Protein AF-A0A0B2SBJ1-F1 (afdb_monomer_lite)

Secondary structure (DSSP, 8-state):
-HHHHHHTSS-SS--HHHHHHHHHHHTT-BGGG-SS--EEEEEETTTTEEEEEEGGGTTT-GGG--BHHHHHHHHT--TTTS--EEEEEEETTEEEEEEEE-GGGTS----------HHHHTT--HHHHH--TTS--HHHHHHHHHHHHHHHHHHHHHHHHTT-GGG----------GGGG-SS---HHHHHHHHHHHHHHHHSBPEEE-TTT--EEE-TT--BHHHHHHHHTTSTT----------

Radius of gyration: 19.74 Å; chains: 1; bounding box: 51×47×50 Å

Organism: Glycine soja (NCBI:txid3848)

pLDDT: mean 82.96, std 14.35, range [30.78, 98.31]

InterPro domains:
  IPR002641 Patatin-like phospholipase domain [PF01734] (9-110)
  IPR002641 Patatin-like phospholipase domain [PS51635] (1-115)
  IPR016035 Acyl transferase/acyl hydrolase/lysophospholipase [SSF52151] (7-227)

Structure (mmCIF, N/CA/C/O backbone):
data_AF-A0A0B2SBJ1-F1
#
_entry.id   AF-A0A0B2SBJ1-F1
#
loop_
_atom_site.group_PDB
_atom_site.id
_atom_site.type_symbol
_atom_site.label_atom_id
_atom_site.label_alt_id
_atom_site.label_comp_id
_atom_site.label_asym_id
_atom_site.label_entity_id
_atom_site.label_seq_id
_atom_site.pdbx_PDB_ins_code
_atom_site.Cartn_x
_atom_site.Cartn_y
_atom_site.Cartn_z
_atom_site.occupancy
_atom_site.B_iso_or_equiv
_atom_site.auth_seq_id
_atom_site.auth_comp_id
_atom_site.auth_asym_id
_atom_site.auth_atom_id
_atom_site.pdbx_PDB_model_num
ATOM 1 N N . MET A 1 1 ? 18.972 14.024 13.017 1.00 32.31 1 MET A N 1
ATOM 2 C CA . MET A 1 1 ? 20.122 14.422 12.169 1.00 32.31 1 MET A CA 1
ATOM 3 C C . MET A 1 1 ? 20.512 13.382 11.106 1.00 32.31 1 MET A C 1
ATOM 5 O O . MET A 1 1 ? 20.985 13.791 10.060 1.00 32.31 1 MET A O 1
ATOM 9 N N . VAL A 1 2 ? 20.290 12.071 11.314 1.00 37.47 2 VAL A N 1
ATOM 10 C CA . VAL A 1 2 ? 20.677 11.010 10.347 1.00 37.47 2 VAL A CA 1
ATOM 11 C C . VAL A 1 2 ? 19.689 10.827 9.174 1.00 37.47 2 VAL A C 1
ATOM 13 O O . VAL A 1 2 ? 20.113 10.458 8.085 1.00 37.47 2 VAL A O 1
ATOM 16 N N . LYS A 1 3 ? 18.386 11.108 9.355 1.00 45.22 3 LYS A N 1
ATOM 17 C CA . LYS A 1 3 ? 17.382 10.987 8.273 1.00 45.22 3 LYS A CA 1
ATOM 18 C C . LYS A 1 3 ? 17.573 12.040 7.165 1.00 45.22 3 LYS A C 1
ATOM 20 O O . LYS A 1 3 ? 17.572 11.689 5.993 1.00 45.22 3 LYS A O 1
ATOM 25 N N . PHE A 1 4 ? 17.846 13.296 7.534 1.00 40.16 4 PHE A N 1
ATOM 26 C CA . PHE A 1 4 ? 17.993 14.423 6.597 1.00 40.16 4 PHE A CA 1
ATOM 27 C C . PHE A 1 4 ? 19.142 14.257 5.584 1.00 40.16 4 PHE A C 1
ATOM 29 O O . PHE A 1 4 ? 18.991 14.592 4.413 1.00 40.16 4 PHE A O 1
ATOM 36 N N . THR A 1 5 ? 20.290 13.713 6.001 1.00 40.81 5 THR A N 1
ATOM 37 C CA . THR A 1 5 ? 21.457 13.580 5.114 1.00 40.81 5 THR A CA 1
ATOM 38 C C . THR A 1 5 ? 21.339 12.426 4.122 1.00 40.81 5 THR A C 1
ATOM 40 O O . THR A 1 5 ? 22.032 12.450 3.113 1.00 40.81 5 THR A O 1
ATOM 43 N N . ARG A 1 6 ? 20.472 11.429 4.356 1.00 49.47 6 ARG A N 1
ATOM 44 C CA . ARG A 1 6 ? 20.290 10.293 3.433 1.00 49.47 6 ARG A CA 1
ATOM 45 C C . ARG A 1 6 ? 19.384 10.624 2.250 1.00 49.47 6 ARG A C 1
ATOM 47 O O . ARG A 1 6 ? 19.732 10.257 1.133 1.00 49.47 6 ARG A O 1
ATOM 54 N N . THR A 1 7 ? 18.302 11.372 2.466 1.00 52.75 7 THR A N 1
ATOM 55 C CA . THR A 1 7 ? 17.305 11.680 1.424 1.00 52.75 7 THR A CA 1
ATOM 56 C C . THR A 1 7 ? 17.874 12.513 0.265 1.00 52.75 7 THR A C 1
ATOM 58 O O . THR A 1 7 ? 17.384 12.418 -0.855 1.00 52.75 7 THR A O 1
ATOM 61 N N . LEU A 1 8 ? 18.947 13.284 0.494 1.00 57.75 8 LEU A N 1
ATOM 62 C CA . LEU A 1 8 ? 19.633 14.063 -0.551 1.00 57.75 8 LEU A CA 1
ATOM 63 C C . LEU A 1 8 ? 20.479 13.207 -1.517 1.00 57.75 8 LEU A C 1
ATOM 65 O O . LEU A 1 8 ? 20.780 13.666 -2.615 1.00 57.75 8 LEU A O 1
ATOM 69 N N . PHE A 1 9 ? 20.854 11.979 -1.137 1.00 67.75 9 PHE A N 1
ATOM 70 C CA . PHE A 1 9 ? 21.706 11.089 -1.945 1.00 67.75 9 PHE A CA 1
ATOM 71 C C . PHE A 1 9 ? 20.975 9.848 -2.481 1.00 67.75 9 PHE A C 1
ATOM 73 O O . PHE A 1 9 ? 21.593 9.003 -3.130 1.00 67.75 9 PHE A O 1
ATOM 80 N N . GLY A 1 10 ? 19.670 9.728 -2.227 1.00 77.75 10 GLY A N 1
ATOM 81 C CA . GLY A 1 10 ? 18.847 8.612 -2.685 1.00 77.75 10 GLY A CA 1
ATOM 82 C C . GLY A 1 10 ? 17.835 8.143 -1.636 1.00 77.75 10 GLY A C 1
ATOM 83 O O . GLY A 1 10 ? 17.686 8.769 -0.586 1.00 77.75 10 GLY A O 1
ATOM 84 N N . PRO A 1 11 ? 17.116 7.043 -1.914 1.00 85.88 11 PRO A N 1
ATOM 85 C CA . PRO A 1 11 ? 16.157 6.476 -0.973 1.00 85.88 11 PRO A CA 1
ATOM 86 C C . PRO A 1 11 ? 16.848 5.925 0.284 1.00 85.88 11 PRO A C 1
ATOM 88 O O . PRO A 1 11 ? 18.000 5.486 0.245 1.00 85.88 11 PRO A O 1
ATOM 91 N N . GLN A 1 12 ? 16.119 5.896 1.402 1.00 86.00 12 GLN A N 1
ATOM 92 C CA . GLN A 1 12 ? 16.583 5.373 2.689 1.00 86.00 12 GLN A CA 1
ATOM 93 C C . GLN A 1 12 ? 17.029 3.904 2.598 1.00 86.00 12 GLN A C 1
ATOM 95 O O . GLN A 1 12 ? 17.978 3.504 3.281 1.00 86.00 12 GLN A O 1
ATOM 100 N N . TYR A 1 13 ? 16.382 3.118 1.732 1.00 89.81 13 TYR A N 1
ATOM 101 C CA . TYR A 1 13 ? 16.669 1.711 1.477 1.00 89.81 13 TYR A CA 1
ATOM 102 C C . TYR A 1 13 ? 16.958 1.462 -0.009 1.00 89.81 13 TYR A C 1
ATOM 104 O O . TYR A 1 13 ? 16.347 2.045 -0.897 1.00 89.81 13 TYR A O 1
ATOM 112 N N . ASN A 1 14 ? 17.866 0.526 -0.302 1.00 92.25 14 ASN A N 1
ATOM 113 C CA . ASN A 1 14 ? 18.249 0.195 -1.684 1.00 92.25 14 ASN A CA 1
ATOM 114 C C . ASN A 1 14 ? 17.287 -0.777 -2.402 1.00 92.25 14 ASN A C 1
ATOM 116 O O . ASN A 1 14 ? 17.525 -1.113 -3.560 1.00 92.25 14 ASN A O 1
ATOM 120 N N . GLY A 1 15 ? 16.274 -1.304 -1.706 1.00 93.44 15 GLY A N 1
ATOM 121 C CA . GLY A 1 15 ? 15.274 -2.239 -2.241 1.00 93.44 15 GLY A CA 1
ATOM 122 C C . GLY A 1 15 ? 15.764 -3.652 -2.596 1.00 93.44 15 GLY A C 1
ATOM 123 O O . GLY A 1 15 ? 14.943 -4.548 -2.768 1.00 93.44 15 GLY A O 1
ATOM 124 N N . LYS A 1 16 ? 17.076 -3.924 -2.648 1.00 95.88 16 LYS A N 1
ATOM 125 C CA . LYS A 1 16 ? 17.625 -5.191 -3.180 1.00 95.88 16 LYS A CA 1
ATOM 126 C C . LYS A 1 16 ? 17.090 -6.432 -2.464 1.00 95.88 16 LYS A C 1
ATOM 128 O O . LYS A 1 16 ? 16.737 -7.414 -3.114 1.00 95.88 16 LYS A O 1
ATOM 133 N N . TYR A 1 17 ? 17.035 -6.389 -1.133 1.00 95.94 17 TYR A N 1
ATOM 134 C CA . TYR A 1 17 ? 16.536 -7.508 -0.333 1.00 95.94 17 TYR A CA 1
ATOM 135 C C . TYR A 1 17 ? 15.042 -7.754 -0.574 1.00 95.94 17 TYR A C 1
ATOM 137 O O . TYR A 1 17 ? 14.652 -8.893 -0.827 1.00 95.94 17 TYR A O 1
ATOM 145 N N . LEU A 1 18 ? 14.236 -6.686 -0.566 1.00 94.62 18 LEU A N 1
ATOM 146 C CA . LEU A 1 18 ? 12.798 -6.747 -0.826 1.00 94.62 18 LEU A CA 1
ATOM 147 C C . LEU A 1 18 ? 12.513 -7.298 -2.230 1.00 94.62 18 LEU A C 1
ATOM 149 O O . LEU A 1 18 ? 11.732 -8.233 -2.371 1.00 94.62 18 LEU A O 1
ATOM 153 N N . HIS A 1 19 ? 13.207 -6.798 -3.257 1.00 96.44 19 HIS A N 1
ATOM 154 C CA . HIS A 1 19 ? 13.026 -7.256 -4.639 1.00 96.44 19 HIS A CA 1
ATOM 155 C C . HIS A 1 19 ? 13.363 -8.742 -4.788 1.00 96.44 19 HIS A C 1
ATOM 157 O O . HIS A 1 19 ? 12.659 -9.470 -5.483 1.00 96.44 19 HIS A O 1
ATOM 163 N N . ARG A 1 20 ? 14.437 -9.205 -4.131 1.00 97.88 20 ARG A N 1
ATOM 164 C CA . ARG A 1 20 ? 14.809 -10.624 -4.118 1.00 97.88 20 ARG A CA 1
ATOM 165 C C . ARG A 1 20 ? 13.717 -11.471 -3.470 1.00 97.88 20 ARG A C 1
ATOM 167 O O . ARG A 1 20 ? 13.315 -12.459 -4.067 1.00 97.88 20 ARG A O 1
ATOM 174 N N . LEU A 1 21 ? 13.224 -11.065 -2.299 1.00 97.69 21 LEU A N 1
ATOM 175 C CA . LEU A 1 21 ? 12.184 -11.799 -1.578 1.00 97.69 21 LEU A CA 1
ATOM 176 C C . LEU A 1 21 ? 10.878 -11.869 -2.383 1.00 97.69 21 LEU A C 1
ATOM 178 O O . LEU A 1 21 ? 10.296 -12.940 -2.507 1.00 97.69 21 LEU A O 1
ATOM 182 N N . ILE A 1 22 ? 10.445 -10.756 -2.981 1.00 97.00 22 ILE A N 1
ATOM 183 C CA . ILE A 1 22 ? 9.242 -10.715 -3.825 1.00 97.00 22 ILE A CA 1
ATOM 184 C C . ILE A 1 22 ? 9.389 -11.660 -5.024 1.00 97.00 22 ILE A C 1
ATOM 186 O O . ILE A 1 22 ? 8.486 -12.446 -5.302 1.00 97.00 22 ILE A O 1
ATOM 190 N N . ARG A 1 23 ? 10.533 -11.624 -5.718 1.00 97.75 23 ARG A N 1
ATOM 191 C CA . ARG A 1 23 ? 10.802 -12.515 -6.859 1.00 97.75 23 ARG A CA 1
ATOM 192 C C . ARG A 1 23 ? 10.865 -13.982 -6.449 1.00 97.75 23 ARG A C 1
ATOM 194 O O . ARG A 1 23 ? 10.316 -14.818 -7.151 1.00 97.75 23 ARG A O 1
ATOM 201 N N . GLU A 1 24 ? 11.470 -14.292 -5.306 1.00 97.69 24 GLU A N 1
ATOM 202 C CA . GLU A 1 24 ? 11.512 -15.653 -4.761 1.00 97.69 24 GLU A CA 1
ATOM 203 C C . GLU A 1 24 ? 10.105 -16.180 -4.437 1.00 97.69 24 GLU A C 1
ATOM 205 O O . GLU A 1 24 ? 9.802 -17.336 -4.718 1.00 97.69 24 GLU A O 1
ATOM 210 N N . LYS A 1 25 ? 9.229 -15.336 -3.875 1.00 97.31 25 LYS A N 1
ATOM 211 C CA . LYS A 1 25 ? 7.873 -15.738 -3.471 1.00 97.31 25 LYS A CA 1
ATOM 212 C C . LYS A 1 25 ? 6.877 -15.814 -4.624 1.00 97.31 25 LYS A C 1
ATOM 214 O O . LYS A 1 25 ? 6.004 -16.674 -4.592 1.00 97.31 25 LYS A O 1
ATOM 219 N N . LEU A 1 26 ? 6.973 -14.921 -5.609 1.00 96.06 26 LEU A N 1
ATOM 220 C CA . LEU A 1 26 ? 6.005 -14.836 -6.713 1.00 96.06 26 LEU A CA 1
ATOM 221 C C . LEU A 1 26 ? 6.478 -15.543 -7.989 1.00 96.06 26 LEU A C 1
ATOM 223 O O . LEU A 1 26 ? 5.653 -15.862 -8.850 1.00 96.06 26 LEU A O 1
ATOM 227 N N . GLY A 1 27 ? 7.782 -15.807 -8.110 1.00 95.44 27 GLY A N 1
ATOM 228 C CA . GLY A 1 27 ? 8.388 -16.412 -9.291 1.00 95.44 27 GLY A CA 1
ATOM 229 C C . GLY A 1 27 ? 8.037 -15.650 -10.570 1.00 95.44 27 GLY A C 1
ATOM 230 O O . GLY A 1 27 ? 8.040 -14.418 -10.604 1.00 95.44 27 GLY A O 1
ATOM 231 N N . GLU A 1 28 ? 7.675 -16.412 -11.602 1.00 96.25 28 GLU A N 1
ATOM 232 C CA . GLU A 1 28 ? 7.303 -15.914 -12.935 1.00 96.25 28 GLU A CA 1
ATOM 233 C C . GLU A 1 28 ? 5.794 -15.653 -13.090 1.00 96.25 28 GLU A C 1
ATOM 235 O O . GLU A 1 28 ? 5.298 -15.468 -14.204 1.00 96.25 28 GLU A O 1
ATOM 240 N N . THR A 1 29 ? 5.038 -15.675 -11.986 1.00 97.50 29 THR A N 1
ATOM 241 C CA . THR A 1 29 ? 3.581 -15.513 -12.020 1.00 97.50 29 THR A CA 1
ATOM 242 C C . THR A 1 29 ? 3.213 -14.130 -12.546 1.00 97.50 29 THR A C 1
ATOM 244 O O . THR A 1 29 ? 3.681 -13.113 -12.038 1.00 97.50 29 THR A O 1
ATOM 247 N N . LYS A 1 30 ? 2.327 -14.076 -13.538 1.00 97.94 30 LYS A N 1
ATOM 248 C CA . LYS A 1 30 ? 1.803 -12.845 -14.136 1.00 97.94 30 LYS A CA 1
ATOM 249 C C . LYS A 1 30 ? 0.400 -12.513 -13.651 1.00 97.94 30 LYS A C 1
ATOM 251 O O . LYS A 1 30 ? -0.325 -13.369 -13.151 1.00 97.94 30 LYS A O 1
ATOM 256 N N . LEU A 1 31 ? -0.011 -11.268 -13.882 1.00 96.62 31 LEU A N 1
ATOM 257 C CA . LEU A 1 31 ? -1.316 -10.750 -13.467 1.00 96.62 31 LEU A CA 1
ATOM 258 C C . LEU A 1 31 ? -2.504 -11.602 -13.946 1.00 96.62 31 LEU A C 1
ATOM 260 O O . LEU A 1 31 ? -3.458 -11.792 -13.203 1.00 96.62 31 LEU A O 1
ATOM 264 N N . HIS A 1 32 ? -2.462 -12.150 -15.163 1.00 96.25 32 HIS A N 1
ATOM 265 C CA . HIS A 1 32 ? -3.545 -13.004 -15.672 1.00 96.25 32 HIS A CA 1
ATOM 266 C C . HIS A 1 32 ? -3.674 -14.366 -14.969 1.00 96.25 32 HIS A C 1
ATOM 268 O O . HIS A 1 32 ? -4.662 -15.063 -15.184 1.00 96.25 32 HIS A O 1
ATOM 274 N N . GLN A 1 33 ? -2.666 -14.773 -14.194 1.00 96.50 33 GLN A N 1
ATOM 275 C CA . GLN A 1 33 ? -2.622 -16.062 -13.501 1.00 96.50 33 GLN A CA 1
ATOM 276 C C . GLN A 1 33 ? -3.162 -15.966 -12.066 1.00 96.50 33 GLN A C 1
ATOM 278 O O . GLN A 1 33 ? -3.111 -16.951 -11.332 1.00 96.50 33 GLN A O 1
ATOM 283 N N . THR A 1 34 ? -3.666 -14.802 -11.638 1.00 94.00 34 THR A N 1
ATOM 284 C CA . THR A 1 34 ? -4.245 -14.640 -10.301 1.00 94.00 34 THR A CA 1
ATOM 285 C C . THR A 1 34 ? -5.517 -15.472 -10.149 1.00 94.00 34 THR A C 1
ATOM 287 O O . THR A 1 34 ? -6.358 -15.519 -11.043 1.00 94.00 34 THR A O 1
ATOM 290 N N . LEU A 1 35 ? -5.681 -16.101 -8.983 1.00 92.44 35 LEU A N 1
ATOM 291 C CA . LEU A 1 35 ? -6.836 -16.959 -8.681 1.00 92.44 35 LEU A CA 1
ATOM 292 C C . LEU A 1 35 ? -8.159 -16.184 -8.611 1.00 92.44 35 LEU A C 1
ATOM 294 O O . LEU A 1 35 ? -9.231 -16.753 -8.800 1.00 92.44 35 LEU A O 1
ATOM 298 N N . THR A 1 36 ? -8.084 -14.887 -8.325 1.00 86.44 36 THR A N 1
ATOM 299 C CA . THR A 1 36 ? -9.226 -13.980 -8.229 1.00 86.44 36 THR A CA 1
ATOM 300 C C . THR A 1 36 ? -8.953 -12.695 -9.007 1.00 86.44 36 THR A C 1
ATOM 302 O O . THR A 1 36 ? -7.831 -12.436 -9.460 1.00 86.44 36 THR A O 1
ATOM 305 N N . ASN A 1 37 ? -9.992 -11.876 -9.177 1.00 84.69 37 ASN A N 1
ATOM 306 C CA . ASN A 1 37 ? -9.820 -10.529 -9.700 1.00 84.69 37 ASN A CA 1
ATOM 307 C C . ASN A 1 37 ? -9.045 -9.690 -8.682 1.00 84.69 37 ASN A C 1
ATOM 309 O O . ASN A 1 37 ? -9.481 -9.546 -7.542 1.00 84.69 37 ASN A O 1
ATOM 313 N N . VAL A 1 38 ? -7.922 -9.118 -9.108 1.00 86.56 38 VAL A N 1
ATOM 314 C CA . VAL A 1 38 ? -7.107 -8.222 -8.283 1.00 86.56 38 VAL A CA 1
ATOM 315 C C . VAL A 1 38 ? -7.122 -6.813 -8.865 1.00 86.56 38 VAL A C 1
ATOM 317 O O . VAL A 1 38 ? -7.377 -6.620 -10.059 1.00 86.56 38 VAL A O 1
ATOM 320 N N . VAL A 1 39 ? -6.858 -5.829 -8.009 1.00 87.38 39 VAL A N 1
ATOM 321 C CA . VAL A 1 39 ? -6.689 -4.417 -8.361 1.00 87.38 39 VAL A CA 1
ATOM 322 C C . VAL A 1 39 ? -5.521 -3.890 -7.534 1.00 87.38 39 VAL A C 1
ATOM 324 O O . VAL A 1 39 ? -5.640 -3.774 -6.318 1.00 87.38 39 VAL A O 1
ATOM 327 N N . ILE A 1 40 ? -4.390 -3.615 -8.182 1.00 89.12 40 ILE A N 1
ATOM 328 C CA . ILE A 1 40 ? -3.158 -3.172 -7.521 1.00 89.12 40 ILE A CA 1
ATOM 329 C C . ILE A 1 40 ? -2.754 -1.814 -8.115 1.00 89.12 40 ILE A C 1
ATOM 331 O O . ILE A 1 40 ? -2.382 -1.756 -9.292 1.00 89.12 40 ILE A O 1
ATOM 335 N N . PRO A 1 41 ? -2.883 -0.710 -7.361 1.00 90.88 41 PRO A N 1
ATOM 336 C CA . PRO A 1 41 ? -2.489 0.609 -7.834 1.00 90.88 41 PRO A CA 1
ATOM 337 C C . PRO A 1 41 ? -0.966 0.787 -7.801 1.00 90.88 41 PRO A C 1
ATOM 339 O O . PRO A 1 41 ? -0.280 0.276 -6.928 1.00 90.88 41 PRO A O 1
ATOM 342 N N . ALA A 1 42 ? -0.450 1.573 -8.732 1.00 91.44 42 ALA A N 1
ATOM 343 C CA . ALA A 1 42 ? 0.884 2.163 -8.715 1.00 91.44 42 ALA A CA 1
ATOM 344 C C . ALA A 1 42 ? 0.786 3.563 -9.341 1.00 91.44 42 ALA A C 1
ATOM 346 O O . ALA A 1 42 ? -0.213 3.880 -9.994 1.00 91.44 42 ALA A O 1
ATOM 347 N N . PHE A 1 43 ? 1.801 4.407 -9.187 1.00 90.25 43 PHE A N 1
ATOM 348 C CA . PHE A 1 43 ? 1.827 5.724 -9.831 1.00 90.25 43 PHE A CA 1
ATOM 349 C C . PHE A 1 43 ? 2.959 5.807 -10.856 1.00 90.25 43 PHE A C 1
ATOM 351 O O . PHE A 1 43 ? 4.109 5.532 -10.527 1.00 90.25 43 PHE A O 1
ATOM 358 N N . ASP A 1 44 ? 2.644 6.178 -12.100 1.00 93.62 44 ASP A N 1
ATOM 359 C CA . ASP A 1 44 ? 3.637 6.340 -13.166 1.00 93.62 44 ASP A CA 1
ATOM 360 C C . ASP A 1 44 ? 4.208 7.755 -13.149 1.00 93.62 44 ASP A C 1
ATOM 362 O O . ASP A 1 44 ? 3.509 8.730 -13.429 1.00 93.62 44 ASP A O 1
ATOM 366 N N . ILE A 1 45 ? 5.497 7.866 -12.831 1.00 92.62 45 ILE A N 1
ATOM 367 C CA . ILE A 1 45 ? 6.175 9.156 -12.661 1.00 92.62 45 ILE A CA 1
ATOM 368 C C . ILE A 1 45 ? 6.545 9.821 -13.986 1.00 92.62 45 ILE A C 1
ATOM 370 O O . ILE A 1 45 ? 6.836 11.014 -14.008 1.00 92.62 45 ILE A O 1
ATOM 374 N N . LYS A 1 46 ? 6.564 9.079 -15.099 1.00 92.81 46 LYS A N 1
ATOM 375 C CA . LYS A 1 46 ? 6.830 9.651 -16.427 1.00 92.81 46 LYS A CA 1
ATOM 376 C C . LYS A 1 46 ? 5.557 10.163 -17.072 1.00 92.81 46 LYS A C 1
ATOM 378 O O . LYS A 1 46 ? 5.589 11.186 -17.747 1.00 92.81 46 LYS A O 1
ATOM 383 N N . ARG A 1 47 ? 4.446 9.463 -16.854 1.00 90.38 47 ARG A N 1
ATOM 384 C CA . ARG A 1 47 ? 3.118 9.844 -17.347 1.00 90.38 47 ARG A CA 1
ATOM 385 C C . ARG A 1 47 ? 2.350 10.738 -16.375 1.00 90.38 47 ARG A C 1
ATOM 387 O O . ARG A 1 47 ? 1.337 11.296 -16.776 1.00 90.38 47 ARG A O 1
ATOM 394 N N . LEU A 1 48 ? 2.821 10.863 -15.132 1.00 88.00 48 LEU A N 1
ATOM 395 C CA . LEU A 1 48 ? 2.183 11.614 -14.046 1.00 88.00 48 LEU A CA 1
ATOM 396 C C . LEU A 1 48 ? 0.723 11.195 -13.816 1.00 88.00 48 LEU A C 1
ATOM 398 O O . LEU A 1 48 ? -0.155 12.034 -13.629 1.00 88.00 48 LEU A O 1
ATOM 402 N N . GLN A 1 49 ? 0.458 9.886 -13.845 1.00 85.94 49 GLN A N 1
ATOM 403 C CA . GLN A 1 49 ? -0.888 9.340 -13.660 1.00 85.94 49 GLN A CA 1
ATOM 404 C C . GLN A 1 49 ? -0.874 7.998 -12.909 1.00 85.94 49 GLN A C 1
ATOM 406 O O . GLN A 1 49 ? 0.101 7.244 -13.007 1.00 85.94 49 GLN A O 1
ATOM 411 N N . PRO A 1 50 ? -1.974 7.635 -12.225 1.00 87.50 50 PRO A N 1
ATOM 412 C CA . PRO A 1 50 ? -2.143 6.297 -11.672 1.00 87.50 50 PRO A CA 1
ATOM 413 C C . PRO A 1 50 ? -2.121 5.220 -12.763 1.00 87.50 50 PRO A C 1
ATOM 415 O O . PRO A 1 50 ? -2.731 5.364 -13.825 1.00 87.50 50 PRO A O 1
ATOM 418 N N . THR A 1 51 ? -1.470 4.100 -12.469 1.00 90.94 51 THR A N 1
ATOM 419 C CA . THR A 1 51 ? -1.560 2.854 -13.232 1.00 90.94 51 THR A CA 1
ATOM 420 C C . THR A 1 51 ? -2.223 1.805 -12.354 1.00 90.94 51 THR A C 1
ATOM 422 O O . THR A 1 51 ? -1.714 1.463 -11.291 1.00 90.94 51 THR A O 1
ATOM 425 N N . ILE A 1 52 ? -3.370 1.289 -12.791 1.00 91.31 52 ILE A N 1
ATOM 426 C CA . ILE A 1 52 ? -4.126 0.279 -12.049 1.00 91.31 52 ILE A CA 1
ATOM 427 C C . ILE A 1 52 ? -3.912 -1.085 -12.701 1.00 91.31 52 ILE A C 1
ATOM 429 O O . ILE A 1 52 ? -4.456 -1.363 -13.770 1.00 91.31 52 ILE A O 1
ATOM 433 N N . PHE A 1 53 ? -3.149 -1.957 -12.047 1.00 93.56 53 PHE A N 1
ATOM 434 C CA . PHE A 1 53 ? -2.987 -3.341 -12.476 1.00 93.56 53 PHE A CA 1
ATOM 435 C C . PHE A 1 53 ? -4.205 -4.147 -12.049 1.00 93.56 53 PHE A C 1
ATOM 437 O O . PHE A 1 53 ? -4.346 -4.523 -10.886 1.00 93.56 53 PHE A O 1
ATOM 444 N N . SER A 1 54 ? -5.104 -4.405 -12.998 1.00 91.19 54 SER A N 1
ATOM 445 C CA . SER A 1 54 ? -6.296 -5.210 -12.754 1.00 91.19 54 SER A CA 1
ATOM 446 C C . SER A 1 54 ? -6.406 -6.382 -13.715 1.00 91.19 54 SER A C 1
ATOM 448 O O . SER A 1 54 ? -6.445 -6.191 -14.933 1.00 91.19 54 SER A O 1
ATOM 450 N N . SER A 1 55 ? -6.536 -7.595 -13.169 1.00 89.56 55 SER A N 1
ATOM 451 C CA . SER A 1 55 ? -6.744 -8.803 -13.978 1.00 89.56 55 SER A CA 1
ATOM 452 C C . SER A 1 55 ? -8.065 -8.755 -14.759 1.00 89.56 55 SER A C 1
ATOM 454 O O . SER A 1 55 ? -8.142 -9.265 -15.877 1.00 89.56 55 SER A O 1
ATOM 456 N N . PHE A 1 56 ? -9.065 -8.019 -14.260 1.00 87.00 56 PHE A N 1
ATOM 457 C CA . PHE A 1 56 ? -10.329 -7.766 -14.959 1.00 87.00 56 PHE A CA 1
ATOM 458 C C . PHE A 1 56 ? -10.159 -6.938 -16.245 1.00 87.00 56 PHE A C 1
ATOM 460 O O . PHE A 1 56 ? -10.892 -7.125 -17.219 1.00 87.00 56 PHE A O 1
ATOM 467 N N . GLN A 1 57 ? -9.186 -6.022 -16.281 1.00 88.50 57 GLN A N 1
ATOM 468 C CA . GLN A 1 57 ? -8.997 -5.098 -17.404 1.00 88.50 57 GLN A CA 1
ATOM 469 C C . GLN A 1 57 ? -8.100 -5.662 -18.515 1.00 88.50 57 GLN A C 1
ATOM 471 O O . GLN A 1 57 ? -8.033 -5.070 -19.594 1.00 88.50 57 GLN A O 1
ATOM 476 N N . LEU A 1 58 ? -7.483 -6.832 -18.313 1.00 92.06 58 LEU A N 1
ATOM 477 C CA . LEU A 1 58 ? -6.531 -7.426 -19.260 1.00 92.06 58 LEU A CA 1
ATOM 478 C C . LEU A 1 58 ? -7.116 -7.705 -20.647 1.00 92.06 58 LEU A C 1
ATOM 480 O O . LEU A 1 58 ? -6.391 -7.636 -21.635 1.00 92.06 58 LEU A O 1
ATOM 484 N N . LYS A 1 59 ? -8.431 -7.944 -20.747 1.00 89.81 59 LYS A N 1
ATOM 485 C CA . LYS A 1 59 ? -9.115 -8.089 -22.045 1.00 89.81 59 LYS A CA 1
ATOM 486 C C . LYS A 1 59 ? -9.032 -6.821 -22.901 1.00 89.81 59 LYS A C 1
ATOM 488 O O . LYS A 1 59 ? -9.009 -6.914 -24.120 1.00 89.81 59 LYS A O 1
ATOM 493 N N . LYS A 1 60 ? -9.027 -5.645 -22.267 1.00 91.81 60 LYS A N 1
ATOM 494 C CA . LYS A 1 60 ? -8.968 -4.333 -22.934 1.00 91.81 60 LYS A CA 1
ATOM 495 C C . LYS A 1 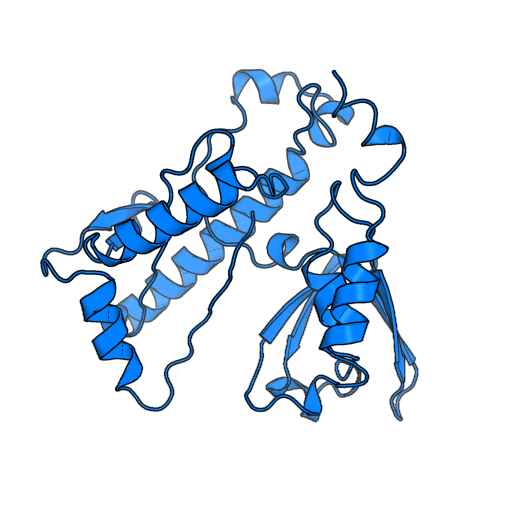60 ? -7.549 -3.764 -22.972 1.00 91.81 60 LYS A C 1
ATOM 497 O O . LYS A 1 60 ? -7.222 -3.003 -23.874 1.00 91.81 60 LYS A O 1
ATOM 502 N N . ARG A 1 61 ? -6.734 -4.103 -21.973 1.00 92.81 61 ARG A N 1
ATOM 503 C CA . ARG A 1 61 ? -5.380 -3.588 -21.750 1.00 92.81 61 ARG A CA 1
ATOM 504 C C . ARG A 1 61 ? -4.407 -4.750 -21.516 1.00 92.81 61 ARG A C 1
ATOM 506 O O . ARG A 1 61 ? -3.995 -4.986 -20.379 1.00 92.81 61 ARG A O 1
ATOM 513 N N . PRO A 1 62 ? -4.060 -5.516 -22.568 1.00 95.25 62 PRO A N 1
ATOM 514 C CA . PRO A 1 62 ? -3.138 -6.647 -22.447 1.00 95.25 62 PRO A CA 1
ATOM 515 C C . PRO A 1 62 ? -1.721 -6.215 -22.042 1.00 95.25 62 PRO A C 1
ATOM 517 O O . PRO A 1 62 ? -0.961 -7.018 -21.506 1.00 95.25 62 PRO A O 1
ATOM 520 N N . ASP A 1 63 ? -1.375 -4.943 -22.251 1.00 95.25 63 ASP A N 1
ATOM 521 C CA . ASP A 1 63 ? -0.124 -4.320 -21.818 1.00 95.25 63 ASP A CA 1
ATOM 522 C C . ASP A 1 63 ? 0.052 -4.304 -20.294 1.00 95.25 63 ASP A C 1
ATOM 524 O O . ASP A 1 63 ? 1.182 -4.287 -19.813 1.00 95.25 63 ASP A O 1
ATOM 528 N N . LEU A 1 64 ? -1.036 -4.389 -19.524 1.00 95.81 64 LEU A N 1
ATOM 529 C CA . LEU A 1 64 ? -0.982 -4.464 -18.061 1.00 95.81 64 LEU A CA 1
ATOM 530 C C . LEU A 1 64 ? -0.643 -5.868 -17.539 1.00 95.81 64 LEU A C 1
ATOM 532 O O . LEU A 1 64 ? -0.523 -6.053 -16.330 1.00 95.81 64 LEU A O 1
ATOM 536 N N . ASN A 1 65 ? -0.485 -6.872 -18.410 1.00 97.00 65 ASN A N 1
ATOM 537 C CA . ASN A 1 65 ? -0.188 -8.250 -18.012 1.00 97.00 65 ASN A CA 1
ATOM 538 C C . ASN A 1 65 ? 1.291 -8.459 -17.627 1.00 97.00 65 ASN A C 1
ATOM 540 O O . ASN A 1 65 ? 2.009 -9.267 -18.226 1.00 97.00 65 ASN A O 1
ATOM 544 N N . ALA A 1 66 ? 1.752 -7.688 -16.647 1.00 97.56 66 ALA A N 1
ATOM 545 C CA . ALA A 1 66 ? 3.100 -7.735 -16.104 1.00 97.56 66 ALA A CA 1
ATOM 546 C C . ALA A 1 66 ? 3.295 -8.907 -15.127 1.00 97.56 66 ALA A C 1
ATOM 548 O O . ALA A 1 66 ? 2.335 -9.560 -14.702 1.00 97.56 66 ALA A O 1
ATOM 549 N N . SER A 1 67 ? 4.556 -9.165 -14.770 1.00 98.12 67 SER A N 1
ATOM 550 C CA . SER A 1 67 ? 4.893 -10.061 -13.664 1.00 98.12 67 SER A CA 1
ATOM 551 C C . SER A 1 67 ? 4.336 -9.504 -12.354 1.00 98.12 67 SER A C 1
ATOM 553 O O . SER A 1 67 ? 4.459 -8.307 -12.086 1.00 98.12 67 SER A O 1
ATOM 555 N N . LEU A 1 68 ? 3.762 -10.363 -11.510 1.00 97.81 68 LEU A N 1
ATOM 556 C CA . LEU A 1 68 ? 3.323 -9.966 -10.173 1.00 97.81 68 LEU A CA 1
ATOM 557 C C . LEU A 1 68 ? 4.495 -9.452 -9.337 1.00 97.81 68 LEU A C 1
ATOM 559 O O . LEU A 1 68 ? 4.296 -8.556 -8.527 1.00 97.81 68 LEU A O 1
ATOM 563 N N . SER A 1 69 ? 5.717 -9.953 -9.554 1.00 97.94 69 SER A N 1
ATOM 564 C CA . SER A 1 69 ? 6.888 -9.433 -8.845 1.00 97.94 69 SER A CA 1
ATOM 565 C C . SER A 1 69 ? 7.206 -7.987 -9.214 1.00 97.94 69 SER A C 1
ATOM 567 O O . SER A 1 69 ? 7.487 -7.198 -8.316 1.00 97.94 69 SER A O 1
ATOM 569 N N . ASP A 1 70 ? 7.078 -7.605 -10.484 1.00 98.31 70 ASP A N 1
ATOM 570 C CA . ASP A 1 70 ? 7.243 -6.211 -10.904 1.00 98.31 70 ASP A CA 1
ATOM 571 C C . ASP A 1 70 ? 6.132 -5.318 -10.344 1.00 98.31 70 ASP A C 1
ATOM 573 O O . ASP A 1 70 ? 6.418 -4.258 -9.792 1.00 98.31 70 ASP A O 1
ATOM 577 N N . ILE A 1 71 ? 4.877 -5.777 -10.401 1.00 97.31 71 ILE A N 1
ATOM 578 C CA . ILE A 1 71 ? 3.726 -5.046 -9.852 1.00 97.31 71 ILE A CA 1
ATOM 579 C C . ILE A 1 71 ? 3.886 -4.830 -8.338 1.00 97.31 71 ILE A C 1
ATOM 581 O O . ILE A 1 71 ? 3.701 -3.712 -7.858 1.00 97.31 71 ILE A O 1
ATOM 585 N N . CYS A 1 72 ? 4.263 -5.871 -7.588 1.00 96.12 72 CYS A N 1
ATOM 586 C CA . CYS A 1 72 ? 4.477 -5.803 -6.142 1.00 96.12 72 CYS A CA 1
ATOM 587 C C . CYS A 1 72 ? 5.655 -4.897 -5.766 1.00 96.12 72 CYS A C 1
ATOM 589 O O . CYS A 1 72 ? 5.554 -4.136 -4.811 1.00 96.12 72 CYS A O 1
ATOM 591 N N . ILE A 1 73 ? 6.761 -4.942 -6.515 1.00 96.69 73 ILE A N 1
ATOM 592 C CA . ILE A 1 73 ? 7.883 -4.023 -6.288 1.00 96.69 73 ILE A CA 1
ATOM 593 C C . ILE A 1 73 ? 7.432 -2.575 -6.526 1.00 96.69 73 ILE A C 1
ATOM 595 O O . ILE A 1 73 ? 7.706 -1.711 -5.697 1.00 96.69 73 ILE A O 1
ATOM 599 N N . SER A 1 74 ? 6.714 -2.311 -7.622 1.00 96.00 74 SER A N 1
ATOM 600 C CA . SER A 1 74 ? 6.219 -0.973 -7.956 1.00 96.00 74 SER A CA 1
ATOM 601 C C . SER A 1 74 ? 5.254 -0.419 -6.912 1.00 96.00 74 SER A C 1
ATOM 603 O O . SER A 1 74 ? 5.457 0.693 -6.439 1.00 96.00 74 SER A O 1
ATOM 605 N N . THR A 1 75 ? 4.229 -1.182 -6.515 1.00 93.44 75 THR A N 1
ATOM 606 C CA . THR A 1 75 ? 3.226 -0.700 -5.549 1.00 93.44 75 THR A CA 1
ATOM 607 C C . THR A 1 75 ? 3.793 -0.467 -4.152 1.00 93.44 75 THR A C 1
ATOM 609 O O . THR A 1 75 ? 3.140 0.231 -3.393 1.00 93.44 75 THR A O 1
ATOM 612 N N . SER A 1 76 ? 4.951 -1.039 -3.808 1.00 92.12 76 SER A N 1
ATOM 613 C CA . SER A 1 76 ? 5.622 -0.835 -2.516 1.00 92.12 76 SER A CA 1
ATOM 614 C C . SER A 1 76 ? 6.752 0.198 -2.572 1.00 92.12 76 SER A C 1
ATOM 616 O O . SER A 1 76 ? 7.428 0.414 -1.568 1.00 92.12 76 SER A O 1
ATOM 618 N N . ALA A 1 77 ? 7.033 0.796 -3.734 1.00 92.81 77 ALA A N 1
ATOM 619 C CA . ALA A 1 77 ? 8.154 1.714 -3.924 1.00 92.81 77 ALA A CA 1
ATOM 620 C C . ALA A 1 77 ? 7.843 3.126 -3.390 1.00 92.81 77 ALA A C 1
ATOM 622 O O . ALA A 1 77 ? 7.744 4.088 -4.160 1.00 92.81 77 ALA A O 1
ATOM 623 N N . ALA A 1 78 ? 7.658 3.240 -2.069 1.00 89.06 78 ALA A N 1
ATOM 624 C CA . ALA A 1 78 ? 7.352 4.489 -1.374 1.00 89.06 78 ALA A CA 1
ATOM 625 C C . ALA A 1 78 ? 8.446 5.544 -1.618 1.00 89.06 78 ALA A C 1
ATOM 627 O O . ALA A 1 78 ? 9.628 5.274 -1.351 1.00 89.06 78 ALA A O 1
ATOM 628 N N . PRO A 1 79 ? 8.090 6.754 -2.102 1.00 86.44 79 PRO A N 1
ATOM 629 C CA . PRO A 1 79 ? 9.038 7.847 -2.270 1.00 86.44 79 PRO A CA 1
ATOM 630 C C . PRO A 1 79 ? 9.858 8.096 -1.007 1.00 86.44 79 PRO A C 1
ATOM 632 O O . PRO A 1 79 ? 9.348 8.001 0.104 1.00 86.44 79 PRO A O 1
ATOM 635 N N . THR A 1 80 ? 11.141 8.414 -1.186 1.00 83.31 80 THR A N 1
ATOM 636 C CA . THR A 1 80 ? 12.166 8.570 -0.129 1.00 83.31 80 THR A CA 1
ATOM 637 C C . THR A 1 80 ? 12.552 7.301 0.635 1.00 83.31 80 THR A C 1
ATOM 639 O O . THR A 1 80 ? 13.665 7.243 1.155 1.00 83.31 80 THR A O 1
ATOM 642 N N . TYR A 1 81 ? 11.730 6.250 0.622 1.00 86.38 81 TYR A N 1
ATOM 643 C CA . TYR A 1 81 ? 12.031 4.970 1.263 1.00 86.38 81 TYR A CA 1
ATOM 644 C C . TYR A 1 81 ? 12.696 3.978 0.319 1.00 86.38 81 TYR A C 1
ATOM 646 O O . TYR A 1 81 ? 13.729 3.402 0.662 1.00 86.38 81 TYR A O 1
ATOM 654 N N . LEU A 1 82 ? 12.122 3.783 -0.865 1.00 92.31 82 LEU A N 1
ATOM 655 C CA . LEU A 1 82 ? 12.532 2.768 -1.829 1.00 92.31 82 LEU A CA 1
ATOM 656 C C . LEU A 1 82 ? 12.738 3.387 -3.219 1.00 92.31 82 LEU A C 1
ATOM 658 O O . LEU A 1 82 ? 12.135 4.411 -3.544 1.00 92.31 82 LEU A O 1
ATOM 662 N N . PRO A 1 83 ? 13.626 2.810 -4.047 1.00 93.81 83 PRO A N 1
ATOM 663 C CA . PRO A 1 83 ? 13.820 3.281 -5.411 1.00 93.81 83 PRO A CA 1
ATOM 664 C C . PRO A 1 83 ? 12.579 2.999 -6.265 1.00 93.81 83 PRO A C 1
ATOM 666 O O . PRO A 1 83 ? 11.958 1.946 -6.128 1.00 93.81 83 PRO A O 1
ATOM 669 N N . ALA A 1 84 ? 12.273 3.909 -7.193 1.00 95.00 84 ALA A N 1
ATOM 670 C CA . ALA A 1 84 ? 11.284 3.663 -8.240 1.00 95.00 84 ALA A CA 1
ATOM 671 C C . ALA A 1 84 ? 11.646 2.408 -9.053 1.00 95.00 84 ALA A C 1
ATOM 673 O O . ALA A 1 84 ? 12.826 2.076 -9.216 1.00 95.00 84 ALA A O 1
ATOM 674 N N . HIS A 1 85 ? 10.631 1.730 -9.587 1.00 97.56 85 HIS A N 1
ATOM 675 C CA . HIS A 1 85 ? 10.799 0.487 -10.333 1.00 97.56 85 HIS A CA 1
ATOM 676 C C . HIS A 1 85 ? 10.369 0.648 -11.783 1.00 97.56 85 HIS A C 1
ATOM 678 O O . HIS A 1 85 ? 9.255 1.092 -12.064 1.00 97.56 85 HIS A O 1
ATOM 684 N N . SER A 1 86 ? 11.254 0.252 -12.695 1.00 98.19 86 SER A N 1
ATOM 685 C CA . SER A 1 86 ? 11.027 0.349 -14.133 1.00 98.19 86 SER A CA 1
ATOM 686 C C . SER A 1 86 ? 11.062 -1.025 -14.779 1.00 98.19 86 SER A C 1
ATOM 688 O O . SER A 1 86 ? 11.991 -1.804 -14.554 1.00 98.19 86 SER A O 1
ATOM 690 N N . PHE A 1 87 ? 10.079 -1.305 -15.626 1.00 97.94 87 PHE A N 1
ATOM 691 C CA . PHE A 1 87 ? 10.012 -2.538 -16.403 1.00 97.94 87 PHE A CA 1
ATOM 692 C C . PHE A 1 87 ? 9.215 -2.332 -17.693 1.00 97.94 87 PHE A C 1
ATOM 694 O O . PHE A 1 87 ? 8.624 -1.277 -17.935 1.00 97.94 87 PHE A O 1
ATOM 701 N N . GLU A 1 88 ? 9.207 -3.357 -18.537 1.00 97.62 88 GLU A N 1
ATOM 702 C CA . GLU A 1 88 ? 8.508 -3.344 -19.815 1.00 97.62 88 GLU A CA 1
ATOM 703 C C . GLU A 1 88 ? 7.635 -4.585 -19.967 1.00 97.62 88 GLU A C 1
ATOM 705 O O . GLU A 1 88 ? 8.014 -5.692 -19.585 1.00 97.62 88 GLU A O 1
ATOM 710 N N . THR A 1 89 ? 6.478 -4.411 -20.595 1.00 96.62 89 THR A N 1
ATOM 711 C CA . THR A 1 89 ? 5.650 -5.514 -21.080 1.00 96.62 89 THR A CA 1
ATOM 712 C C . THR A 1 89 ? 5.629 -5.510 -22.600 1.00 96.62 89 THR A C 1
ATOM 714 O O . THR A 1 89 ? 5.773 -4.473 -23.252 1.00 96.62 89 THR A O 1
ATOM 717 N N . LYS A 1 90 ? 5.466 -6.695 -23.190 1.00 94.50 90 LYS A N 1
ATOM 718 C CA . LYS A 1 90 ? 5.395 -6.872 -24.642 1.00 94.50 90 LYS A CA 1
ATOM 719 C C . LYS A 1 90 ? 4.045 -7.457 -25.015 1.00 94.50 90 LYS A C 1
ATOM 721 O O . LYS A 1 90 ? 3.611 -8.448 -24.432 1.00 94.50 90 LYS A O 1
ATOM 726 N N . THR A 1 91 ? 3.411 -6.853 -26.008 1.00 91.94 91 THR A N 1
ATOM 727 C CA . THR A 1 91 ? 2.147 -7.302 -26.596 1.00 91.94 91 THR A CA 1
ATOM 728 C C . THR A 1 91 ? 2.276 -7.360 -28.116 1.00 91.94 91 THR A C 1
ATOM 730 O O . THR A 1 91 ? 3.266 -6.887 -28.677 1.00 91.94 91 THR A O 1
ATOM 733 N N . HIS A 1 92 ? 1.253 -7.870 -28.806 1.00 89.06 92 HIS A N 1
ATOM 734 C CA . HIS A 1 92 ? 1.180 -7.795 -30.271 1.00 89.06 92 HIS A CA 1
ATOM 735 C C . HIS A 1 92 ? 1.173 -6.351 -30.806 1.00 89.06 92 HIS A C 1
ATOM 737 O O . HIS A 1 92 ? 1.533 -6.128 -31.956 1.00 89.06 92 HIS A O 1
ATOM 743 N N . HIS A 1 93 ? 0.799 -5.372 -29.976 1.00 86.06 93 HIS A N 1
ATOM 744 C CA . HIS A 1 93 ? 0.747 -3.952 -30.333 1.00 86.06 93 HIS A CA 1
ATOM 745 C C . HIS A 1 93 ? 2.046 -3.196 -30.017 1.00 86.06 93 HIS A C 1
ATOM 747 O O . HIS A 1 93 ? 2.127 -1.997 -30.269 1.00 86.06 93 HIS A O 1
ATOM 753 N N . GLY A 1 94 ? 3.057 -3.880 -29.472 1.00 93.00 94 GLY A N 1
ATOM 754 C CA . GLY A 1 94 ? 4.359 -3.303 -29.152 1.00 93.00 94 GLY A CA 1
ATOM 755 C C . GLY A 1 94 ? 4.733 -3.407 -27.676 1.00 93.00 94 GLY A C 1
ATOM 756 O O . GLY A 1 94 ? 4.160 -4.188 -26.907 1.00 93.00 94 GLY A O 1
ATOM 757 N N . VAL A 1 95 ? 5.746 -2.623 -27.306 1.00 95.81 95 VAL A N 1
ATOM 758 C CA . VAL A 1 95 ? 6.327 -2.575 -25.961 1.00 95.81 95 VAL A CA 1
ATOM 759 C C . VAL A 1 95 ? 5.692 -1.438 -25.166 1.00 95.81 95 VAL A C 1
ATOM 761 O O . VAL A 1 95 ? 5.630 -0.307 -25.643 1.00 95.81 95 VAL A O 1
ATOM 764 N N . SER A 1 96 ? 5.239 -1.732 -23.950 1.00 95.69 96 SER A N 1
ATOM 765 C CA . SER A 1 96 ? 4.788 -0.727 -22.987 1.00 95.69 96 SER A CA 1
ATOM 766 C C . SER A 1 96 ? 5.792 -0.637 -21.851 1.00 95.69 96 SER A C 1
ATOM 768 O O . SER A 1 96 ? 6.075 -1.637 -21.196 1.00 95.69 96 SER A O 1
ATOM 770 N N . LYS A 1 97 ? 6.336 0.560 -21.634 1.00 97.19 97 LYS A N 1
ATOM 771 C CA . LYS A 1 97 ? 7.249 0.850 -20.531 1.00 97.19 97 LYS A CA 1
ATOM 772 C C . LYS A 1 97 ? 6.492 1.449 -19.352 1.00 97.19 97 LYS A C 1
ATOM 774 O O . LYS A 1 97 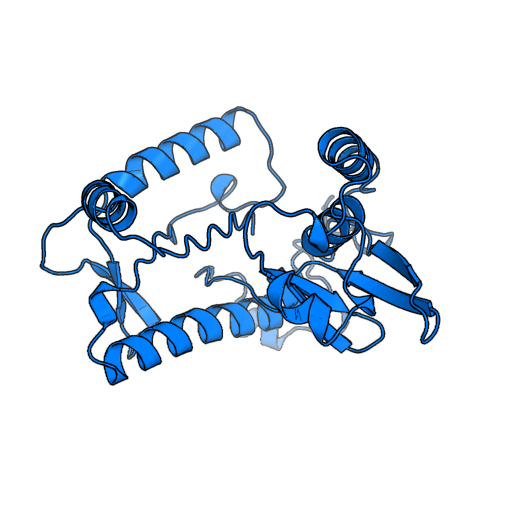? 5.615 2.291 -19.552 1.00 97.19 97 LYS A O 1
ATOM 779 N N . PHE A 1 98 ? 6.882 1.021 -18.159 1.00 97.81 98 PHE A N 1
ATOM 780 C CA . PHE A 1 98 ? 6.355 1.461 -16.878 1.00 97.81 98 PHE A CA 1
ATOM 781 C C . PHE A 1 98 ? 7.510 1.984 -16.029 1.00 97.81 98 PHE A C 1
ATOM 783 O O . PHE A 1 98 ? 8.527 1.306 -15.894 1.00 97.81 98 PHE A O 1
ATOM 790 N N . ASP A 1 99 ? 7.351 3.181 -15.473 1.00 97.69 99 ASP A N 1
ATOM 791 C CA . ASP A 1 99 ? 8.289 3.808 -14.542 1.00 97.69 99 ASP A CA 1
ATOM 792 C C . ASP A 1 99 ? 7.485 4.196 -13.296 1.00 97.69 99 ASP A C 1
ATOM 794 O O . ASP A 1 99 ? 6.829 5.238 -13.265 1.00 97.69 99 ASP A O 1
ATOM 798 N N . LEU A 1 100 ? 7.448 3.303 -12.308 1.00 96.50 100 LEU A N 1
ATOM 799 C CA . LEU A 1 100 ? 6.417 3.298 -11.272 1.00 96.50 100 LEU A CA 1
ATOM 800 C C . LEU A 1 100 ? 6.972 3.505 -9.862 1.00 96.50 100 LEU A C 1
ATOM 802 O O . LEU A 1 100 ? 8.066 3.047 -9.524 1.00 96.50 100 LEU A O 1
ATOM 806 N N . ILE A 1 101 ? 6.150 4.138 -9.032 1.00 93.56 101 ILE A N 1
ATOM 807 C CA . ILE A 1 101 ? 6.298 4.252 -7.578 1.00 93.56 101 ILE A CA 1
ATOM 808 C C . ILE A 1 101 ? 5.026 3.754 -6.875 1.00 93.56 101 ILE A C 1
ATOM 810 O O . ILE A 1 101 ? 4.055 3.355 -7.530 1.00 93.56 101 ILE A O 1
ATOM 814 N N . ASP A 1 102 ? 5.048 3.817 -5.545 1.00 90.62 102 ASP A N 1
ATOM 815 C CA . ASP A 1 102 ? 3.998 3.344 -4.643 1.00 90.62 102 ASP A CA 1
ATOM 816 C C . ASP A 1 102 ? 2.573 3.742 -5.048 1.00 90.62 102 ASP A C 1
ATOM 818 O O . ASP A 1 102 ? 2.289 4.882 -5.433 1.00 90.62 102 ASP A O 1
ATOM 822 N N . GLY A 1 103 ? 1.654 2.786 -4.912 1.00 83.75 103 GLY A N 1
ATOM 823 C CA . GLY A 1 103 ? 0.230 2.986 -5.154 1.00 83.75 103 GLY A CA 1
ATOM 824 C C . GLY A 1 103 ? -0.432 3.922 -4.147 1.00 83.75 103 GLY A C 1
ATOM 825 O O . GLY A 1 103 ? -1.392 4.593 -4.508 1.00 83.75 103 GLY A O 1
ATOM 826 N N . GLY A 1 104 ? 0.103 4.035 -2.931 1.00 77.88 104 GLY A N 1
ATOM 827 C CA . GLY A 1 104 ? -0.305 4.968 -1.884 1.00 77.88 104 GLY A CA 1
ATOM 828 C C . GLY A 1 104 ? -0.102 6.436 -2.252 1.00 77.88 104 GLY A C 1
ATOM 829 O O . GLY A 1 104 ? -0.733 7.296 -1.658 1.00 77.88 104 GLY A O 1
ATOM 830 N N . VAL A 1 105 ? 0.679 6.752 -3.287 1.00 78.06 105 VAL A N 1
ATOM 831 C CA . VAL A 1 105 ? 0.674 8.107 -3.865 1.00 78.06 105 VAL A CA 1
ATOM 832 C C . VAL A 1 105 ? -0.659 8.379 -4.573 1.00 78.06 105 VAL A C 1
ATOM 834 O O . VAL A 1 105 ? -1.182 9.484 -4.516 1.00 78.06 105 VAL A O 1
ATOM 837 N N . ALA A 1 106 ? -1.241 7.368 -5.223 1.00 67.81 106 ALA A N 1
ATOM 838 C CA . ALA A 1 106 ? -2.451 7.490 -6.036 1.00 67.81 106 ALA A CA 1
ATOM 839 C C . ALA A 1 106 ? -3.752 7.107 -5.313 1.00 67.81 106 ALA A C 1
ATOM 841 O O . ALA A 1 106 ? -4.805 7.664 -5.620 1.00 67.81 106 ALA A O 1
ATOM 842 N N . ALA A 1 107 ? -3.690 6.127 -4.413 1.00 62.09 107 ALA A N 1
ATOM 843 C CA . ALA A 1 107 ? -4.819 5.477 -3.758 1.00 62.09 107 ALA A CA 1
ATOM 844 C C . ALA A 1 107 ? -4.414 5.060 -2.335 1.00 62.09 107 ALA A C 1
ATOM 846 O O . ALA A 1 107 ? -4.162 3.885 -2.048 1.00 62.09 107 ALA A O 1
ATOM 847 N N . ASN A 1 108 ? -4.289 6.056 -1.462 1.00 68.62 108 ASN A N 1
ATOM 848 C CA . ASN A 1 108 ? -3.996 5.854 -0.046 1.00 68.62 108 ASN A CA 1
ATOM 849 C C . ASN A 1 108 ? -5.281 5.577 0.759 1.00 68.62 108 ASN A C 1
ATOM 851 O O . ASN A 1 108 ? -6.386 5.709 0.238 1.00 68.62 108 ASN A O 1
ATOM 855 N N . ASN A 1 109 ? -5.147 5.256 2.046 1.00 60.94 109 ASN A N 1
ATOM 856 C CA . ASN A 1 109 ? -6.232 5.339 3.019 1.00 60.94 109 ASN A CA 1
ATOM 857 C C . ASN A 1 109 ? -5.981 6.438 4.057 1.00 60.94 109 ASN A C 1
ATOM 859 O O . ASN A 1 109 ? -4.820 6.677 4.404 1.00 60.94 109 ASN A O 1
ATOM 863 N N . PRO A 1 110 ? -7.052 7.067 4.580 1.00 57.66 110 PRO A N 1
ATOM 864 C CA . PRO A 1 110 ? -6.948 8.154 5.547 1.00 57.66 110 PRO A CA 1
ATOM 865 C C . PRO A 1 110 ? -6.106 7.757 6.751 1.00 57.66 110 PRO A C 1
ATOM 867 O O . PRO A 1 110 ? -6.329 6.704 7.345 1.00 57.66 110 PRO A O 1
ATOM 870 N N . LYS A 1 111 ? -5.166 8.619 7.132 1.00 62.00 111 LYS A N 1
ATOM 871 C CA . LYS A 1 111 ? -4.546 8.630 8.457 1.00 62.00 111 LYS A CA 1
ATOM 872 C C . LYS A 1 111 ? -4.637 10.052 8.986 1.00 62.00 111 LYS A C 1
ATOM 874 O O . LYS A 1 111 ? -4.118 10.968 8.352 1.00 62.00 111 LYS A O 1
ATOM 879 N N . GLN A 1 112 ? -5.290 10.237 1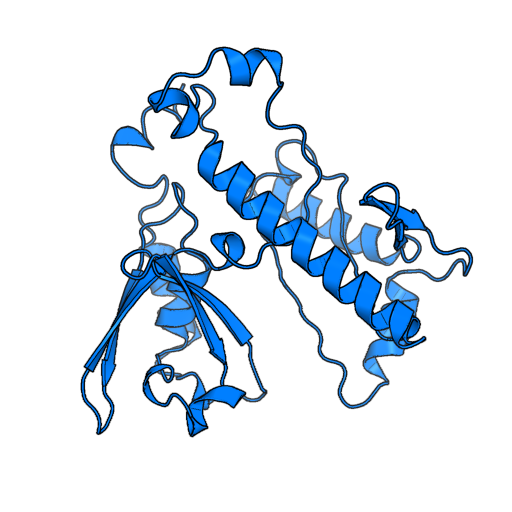0.130 1.00 58.16 112 GLN A N 1
ATOM 880 C CA . GLN A 1 112 ? -5.288 11.526 10.812 1.00 58.16 112 GLN A CA 1
ATOM 881 C C . GLN A 1 112 ? -3.999 11.653 11.618 1.00 58.16 112 GLN A C 1
ATOM 883 O O . GLN A 1 112 ? -3.876 11.120 12.714 1.00 58.16 112 GLN A O 1
ATOM 888 N N . GLU A 1 113 ? -3.026 12.367 11.064 1.00 62.88 113 GLU A N 1
ATOM 889 C CA . GLU A 1 113 ? -1.806 12.729 11.777 1.00 62.88 113 GLU A CA 1
ATOM 890 C C . GLU A 1 113 ? -1.497 14.203 11.511 1.00 62.88 113 GLU A C 1
ATOM 892 O O . GLU A 1 113 ? -1.277 14.618 10.370 1.00 62.88 113 GLU A O 1
ATOM 897 N N . MET A 1 114 ? -1.474 15.017 12.570 1.00 62.06 114 MET A N 1
ATOM 898 C CA . MET A 1 114 ? -1.018 16.405 12.477 1.00 62.06 114 MET A CA 1
ATOM 899 C C . MET A 1 114 ? 0.508 16.427 12.356 1.00 62.06 114 MET A C 1
ATOM 901 O O . MET A 1 114 ? 1.219 16.590 13.345 1.00 62.06 114 MET A O 1
ATOM 905 N N . LYS A 1 115 ? 1.011 16.244 11.131 1.00 71.25 115 LYS A N 1
ATOM 906 C CA . LYS A 1 115 ? 2.455 16.246 10.849 1.00 71.25 115 LYS A CA 1
ATOM 907 C C . LYS A 1 115 ? 3.071 17.648 10.825 1.00 71.25 115 LYS A C 1
ATOM 909 O O . LYS A 1 115 ? 4.245 17.791 11.153 1.00 71.25 115 LYS A O 1
ATOM 914 N N . TYR A 1 116 ? 2.299 18.666 10.437 1.00 79.75 116 TYR A N 1
ATOM 915 C CA . TYR A 1 116 ? 2.800 20.021 10.181 1.00 79.75 116 TYR A CA 1
ATOM 916 C C . TYR A 1 116 ? 1.839 21.085 10.707 1.00 79.75 116 TYR A C 1
ATOM 918 O O . TYR A 1 116 ? 0.621 20.937 10.600 1.00 79.75 116 TYR A O 1
ATOM 926 N N . SER A 1 117 ? 2.376 22.187 11.235 1.00 81.62 117 SER A N 1
ATOM 927 C CA . SER A 1 117 ? 1.561 23.347 11.616 1.00 81.62 117 SER A CA 1
ATOM 928 C C . SER A 1 117 ? 1.478 24.372 10.482 1.00 81.62 117 SER A C 1
ATOM 930 O O . SER A 1 117 ? 2.431 24.553 9.724 1.00 81.62 117 SER A O 1
ATOM 932 N N . ALA A 1 118 ? 0.363 25.104 10.392 1.00 81.75 118 ALA A N 1
ATOM 933 C CA . ALA A 1 118 ? 0.208 26.167 9.394 1.00 81.75 118 ALA A CA 1
ATOM 934 C C . ALA A 1 118 ? 1.268 27.276 9.545 1.00 81.75 118 ALA A C 1
ATOM 936 O O . ALA A 1 118 ? 1.730 27.829 8.549 1.00 81.75 118 ALA A O 1
ATOM 937 N N . LEU A 1 119 ? 1.682 27.572 10.784 1.00 82.31 119 LEU A N 1
ATOM 938 C CA . LEU A 1 119 ? 2.724 28.561 11.071 1.00 82.31 119 LEU A CA 1
ATOM 939 C C . LEU A 1 119 ? 4.094 28.114 10.542 1.00 82.31 119 LEU A C 1
ATOM 941 O O . LEU A 1 119 ? 4.832 28.924 9.989 1.00 82.31 119 LEU A O 1
ATOM 945 N N . GLU A 1 120 ? 4.416 26.830 10.693 1.00 83.50 120 GLU A N 1
ATOM 946 C CA . GLU A 1 120 ? 5.645 26.237 10.165 1.00 83.50 120 GLU A CA 1
ATOM 947 C C . GLU A 1 120 ? 5.628 26.208 8.632 1.00 83.50 120 GLU A C 1
ATOM 949 O O . GLU A 1 120 ? 6.576 26.668 7.996 1.00 83.50 120 GLU A O 1
ATOM 954 N N . ALA A 1 121 ? 4.523 25.750 8.034 1.00 83.94 121 ALA A N 1
ATOM 955 C CA . ALA A 1 121 ? 4.370 25.674 6.584 1.00 83.94 121 ALA A CA 1
ATOM 956 C C . ALA A 1 121 ? 4.444 27.052 5.903 1.00 83.94 121 ALA A C 1
ATOM 958 O O . ALA A 1 121 ? 5.002 27.175 4.813 1.00 83.94 121 ALA A O 1
ATOM 959 N N . ALA A 1 122 ? 3.949 28.109 6.557 1.00 85.88 122 ALA A N 1
ATOM 960 C CA . ALA A 1 122 ? 4.022 29.482 6.050 1.00 85.88 122 ALA A CA 1
ATOM 961 C C . ALA A 1 122 ? 5.463 30.007 5.897 1.00 85.88 122 ALA A C 1
ATOM 963 O O . ALA A 1 122 ? 5.693 30.958 5.152 1.00 85.88 122 ALA A O 1
ATOM 964 N N . GLN A 1 123 ? 6.432 29.398 6.586 1.00 85.81 123 GLN A N 1
ATOM 965 C CA . GLN A 1 123 ? 7.848 29.768 6.522 1.00 85.81 123 GLN A CA 1
ATOM 966 C C . GLN A 1 123 ? 8.647 28.907 5.530 1.00 85.81 123 GLN A C 1
ATOM 968 O O . GLN A 1 123 ? 9.849 29.119 5.355 1.00 85.81 123 GLN A O 1
ATOM 973 N N . TRP A 1 124 ? 8.022 27.919 4.883 1.00 87.38 124 TRP A N 1
ATOM 974 C CA . TRP A 1 124 ? 8.722 26.996 3.994 1.00 87.38 124 TRP A CA 1
ATOM 975 C C . TRP A 1 124 ? 9.106 27.628 2.655 1.00 87.38 124 TRP A C 1
ATOM 977 O O . TRP A 1 124 ? 8.271 28.137 1.910 1.00 87.38 124 TRP A O 1
ATOM 987 N N . GLY A 1 125 ? 10.387 27.495 2.301 1.00 84.62 125 GLY A N 1
ATOM 988 C CA . GLY A 1 125 ? 10.855 27.624 0.921 1.00 84.62 125 GLY A CA 1
ATOM 989 C C . GLY A 1 125 ? 10.694 26.317 0.132 1.00 84.62 125 GLY A C 1
ATOM 990 O O . GLY A 1 125 ? 10.297 25.290 0.681 1.00 84.62 125 GLY A O 1
ATOM 991 N N . ILE A 1 126 ? 11.069 26.331 -1.154 1.00 80.50 126 ILE A N 1
ATOM 992 C CA . ILE A 1 126 ? 10.940 25.175 -2.070 1.00 80.50 126 ILE A CA 1
ATOM 993 C C . ILE A 1 126 ? 11.587 23.902 -1.499 1.00 80.50 126 ILE A C 1
ATOM 995 O O . ILE A 1 126 ? 11.021 22.822 -1.620 1.00 80.50 126 ILE A O 1
ATOM 999 N N . LEU A 1 127 ? 12.748 24.018 -0.843 1.00 80.94 127 LEU A N 1
ATOM 1000 C CA . LEU A 1 127 ? 13.439 22.859 -0.269 1.00 80.94 127 LEU A CA 1
ATOM 1001 C C . LEU A 1 127 ? 12.648 22.208 0.871 1.00 80.94 127 LEU A C 1
ATOM 1003 O O . LEU A 1 127 ? 12.564 20.986 0.909 1.00 80.94 127 LEU A O 1
ATOM 1007 N N . SER A 1 128 ? 12.023 23.000 1.745 1.00 82.38 128 SER A N 1
ATOM 1008 C CA . SER A 1 128 ? 11.230 22.480 2.866 1.00 82.38 128 SER A CA 1
ATOM 1009 C C . SER A 1 128 ? 9.924 21.830 2.407 1.00 82.38 128 SER A C 1
ATOM 1011 O O . SER A 1 128 ? 9.466 20.893 3.048 1.00 82.38 128 SER A O 1
ATOM 1013 N N . TRP A 1 129 ? 9.363 22.267 1.274 1.00 83.44 129 TRP A N 1
ATOM 1014 C CA . TRP A 1 129 ? 8.225 21.594 0.636 1.00 83.44 129 TRP A CA 1
ATOM 1015 C C . TRP A 1 129 ? 8.572 20.199 0.100 1.00 83.44 129 TRP A C 1
ATOM 1017 O O . TRP A 1 129 ? 7.700 19.331 0.046 1.00 83.44 129 TRP A O 1
ATOM 1027 N N . VAL A 1 130 ? 9.834 19.977 -0.287 1.00 80.81 130 VAL A N 1
ATOM 1028 C CA . VAL A 1 130 ? 10.329 18.681 -0.776 1.00 80.81 130 VAL A CA 1
ATOM 1029 C C . VAL A 1 130 ? 10.767 17.789 0.385 1.00 80.81 130 VAL A C 1
ATOM 1031 O O . VAL A 1 130 ? 10.324 16.646 0.467 1.00 80.81 130 VAL A O 1
ATOM 1034 N N . THR A 1 131 ? 11.597 18.317 1.290 1.00 78.50 131 THR A N 1
ATOM 1035 C CA . THR A 1 131 ? 12.116 17.586 2.451 1.00 78.50 131 THR A CA 1
ATOM 1036 C C . THR A 1 131 ? 12.327 18.533 3.631 1.00 78.50 131 THR A C 1
ATOM 1038 O O . THR A 1 131 ? 13.133 19.464 3.566 1.00 78.50 131 THR A O 1
ATOM 1041 N N . THR A 1 132 ? 11.666 18.268 4.753 1.00 78.69 132 THR A N 1
ATOM 1042 C CA . THR A 1 132 ? 11.843 19.034 5.995 1.00 78.69 132 THR A CA 1
ATOM 1043 C C . THR A 1 132 ? 13.065 18.556 6.788 1.00 78.69 132 THR A C 1
ATOM 1045 O O . THR A 1 132 ? 13.547 17.433 6.630 1.00 78.69 132 THR A O 1
ATOM 1048 N N . ALA A 1 133 ? 13.577 19.388 7.703 1.00 69.56 133 ALA A N 1
ATOM 1049 C CA . ALA A 1 133 ? 14.755 19.059 8.522 1.00 69.56 133 ALA A CA 1
ATOM 1050 C C . ALA A 1 133 ? 14.562 17.820 9.427 1.00 69.56 133 ALA A C 1
ATOM 1052 O O . ALA A 1 133 ? 15.530 17.139 9.780 1.00 69.56 133 ALA A O 1
ATOM 1053 N N . ASN A 1 134 ? 13.314 17.501 9.784 1.00 68.56 134 ASN A N 1
ATOM 1054 C CA . ASN A 1 134 ? 12.943 16.287 10.519 1.00 68.56 134 ASN A CA 1
ATOM 1055 C C . ASN A 1 134 ? 12.758 15.050 9.609 1.00 68.56 134 ASN A C 1
ATOM 1057 O O . ASN A 1 134 ? 12.518 13.959 10.122 1.00 68.56 134 ASN A O 1
ATOM 1061 N N . GLY A 1 135 ? 12.953 15.187 8.292 1.00 67.88 135 GLY A N 1
ATOM 1062 C CA . GLY A 1 135 ? 12.883 14.098 7.314 1.00 67.88 135 GLY A CA 1
ATOM 1063 C C . GLY A 1 135 ? 11.482 13.809 6.770 1.00 67.88 135 GLY A C 1
ATOM 1064 O O . GLY A 1 135 ? 11.298 12.759 6.169 1.00 67.88 135 GLY A O 1
ATOM 1065 N N . GLY A 1 136 ? 10.515 14.701 6.992 1.00 74.31 136 GLY A N 1
ATOM 1066 C CA . GLY A 1 136 ? 9.191 14.633 6.372 1.00 74.31 136 GLY A CA 1
ATOM 1067 C C . GLY A 1 136 ? 9.192 15.133 4.924 1.00 74.31 136 GLY A C 1
ATOM 1068 O O . GLY A 1 136 ? 10.149 15.772 4.480 1.00 74.31 136 GLY A O 1
ATOM 1069 N N . THR A 1 137 ? 8.108 14.859 4.195 1.00 79.00 137 THR A N 1
ATOM 1070 C CA . THR A 1 137 ? 7.989 15.115 2.749 1.00 79.00 137 THR A CA 1
ATOM 1071 C C . THR A 1 137 ? 6.664 15.806 2.410 1.00 79.00 137 THR A C 1
ATOM 1073 O O . THR A 1 137 ? 5.788 15.196 1.791 1.00 79.00 137 THR A O 1
ATOM 1076 N N . PRO A 1 138 ? 6.486 17.088 2.781 1.00 82.81 138 PRO A N 1
ATOM 1077 C CA . PRO A 1 138 ? 5.158 17.691 2.875 1.00 82.81 138 PRO A CA 1
ATOM 1078 C C . PRO A 1 138 ? 4.329 17.660 1.596 1.00 82.81 138 PRO A C 1
ATOM 1080 O O . PRO A 1 138 ? 3.120 17.460 1.656 1.00 82.81 138 PRO A O 1
ATOM 1083 N N . LEU A 1 139 ? 4.957 17.834 0.430 1.00 81.56 139 LEU A N 1
ATOM 1084 C CA . LEU A 1 139 ? 4.251 17.773 -0.849 1.00 81.56 139 LEU A CA 1
ATOM 1085 C C . LEU A 1 139 ? 3.682 16.373 -1.137 1.00 81.56 139 LEU A C 1
ATOM 1087 O O . LEU A 1 139 ? 2.552 16.248 -1.606 1.00 81.56 139 LEU A O 1
ATOM 1091 N N . ILE A 1 140 ? 4.460 15.326 -0.850 1.00 78.56 140 ILE A N 1
ATOM 1092 C CA . ILE A 1 140 ? 4.041 13.930 -1.037 1.00 78.56 140 ILE A CA 1
ATOM 1093 C C . ILE A 1 140 ? 2.984 13.567 0.005 1.00 78.56 140 ILE A C 1
ATOM 1095 O O . ILE A 1 140 ? 1.977 12.951 -0.346 1.00 78.56 140 ILE A O 1
ATOM 1099 N N . ASP A 1 141 ? 3.180 13.987 1.257 1.00 77.38 141 ASP A N 1
ATOM 1100 C CA . ASP A 1 141 ? 2.223 13.787 2.345 1.00 77.38 141 ASP A CA 1
ATOM 1101 C C . ASP A 1 141 ? 0.872 14.448 2.022 1.00 77.38 141 ASP A C 1
ATOM 1103 O O . ASP A 1 141 ? -0.157 13.781 2.089 1.00 77.38 141 ASP A O 1
ATOM 1107 N N . ALA A 1 142 ? 0.865 15.710 1.575 1.00 79.19 142 ALA A N 1
ATOM 1108 C CA . ALA A 1 142 ? -0.355 16.430 1.209 1.00 79.19 142 ALA A CA 1
ATOM 1109 C C . ALA A 1 142 ? -1.105 15.757 0.049 1.00 79.19 142 ALA A C 1
ATOM 1111 O O . ALA A 1 142 ? -2.321 15.578 0.116 1.00 79.19 142 ALA A O 1
ATOM 1112 N N . PHE A 1 143 ? -0.389 15.350 -1.004 1.00 77.69 143 PHE A N 1
ATOM 1113 C CA . PHE A 1 143 ? -0.997 14.662 -2.145 1.00 77.69 143 PHE A CA 1
ATOM 1114 C C . PHE A 1 143 ? -1.578 13.296 -1.753 1.00 77.69 143 PHE A C 1
ATOM 1116 O O . PHE A 1 143 ? -2.717 12.977 -2.095 1.00 77.69 143 PHE A O 1
ATOM 1123 N N . SER A 1 144 ? -0.817 12.510 -0.989 1.00 74.38 144 SER A N 1
ATOM 1124 C CA . SER A 1 144 ? -1.214 11.160 -0.583 1.00 74.38 144 SER A CA 1
ATOM 1125 C C . SER A 1 144 ? -2.367 11.186 0.425 1.00 74.38 144 SER A C 1
ATOM 1127 O O . SER A 1 144 ? -3.260 10.348 0.338 1.00 74.38 144 SER A O 1
ATOM 1129 N N . GLN A 1 145 ? -2.390 12.143 1.361 1.00 71.62 145 GLN A N 1
ATOM 1130 C CA . GLN A 1 145 ? -3.503 12.329 2.303 1.00 71.62 145 GLN A CA 1
ATOM 1131 C C . GLN A 1 145 ? -4.779 12.789 1.589 1.00 71.62 145 GLN A C 1
ATOM 1133 O O . GLN A 1 145 ? -5.845 12.225 1.825 1.00 71.62 145 GLN A O 1
ATOM 1138 N N . ALA A 1 146 ? -4.671 13.728 0.643 1.00 71.06 146 ALA A N 1
ATOM 1139 C CA . ALA A 1 146 ? -5.819 14.161 -0.152 1.00 71.06 146 ALA A CA 1
ATOM 1140 C C . ALA A 1 146 ? -6.422 13.008 -0.975 1.00 71.06 146 ALA A C 1
ATOM 1142 O O . ALA A 1 146 ? -7.643 12.875 -1.049 1.00 71.06 146 ALA A O 1
ATOM 1143 N N . SER A 1 147 ? -5.582 12.149 -1.567 1.00 71.00 147 SER A N 1
ATOM 1144 C CA . SER A 1 147 ? -6.039 10.926 -2.244 1.00 71.00 147 SER A CA 1
ATOM 1145 C C . SER A 1 147 ? -6.804 10.002 -1.287 1.00 71.00 147 SER A C 1
ATOM 1147 O O . SER A 1 147 ? -7.893 9.529 -1.612 1.00 71.00 147 SER A O 1
ATOM 1149 N N . ALA A 1 148 ? -6.263 9.800 -0.087 1.00 67.44 148 ALA A N 1
ATOM 1150 C CA . ALA A 1 148 ? -6.834 8.957 0.952 1.00 67.44 148 ALA A CA 1
ATOM 1151 C C . ALA A 1 148 ? -8.239 9.383 1.397 1.00 67.44 148 ALA A C 1
ATOM 1153 O O . ALA A 1 148 ? -9.173 8.576 1.365 1.00 67.44 148 ALA A O 1
ATOM 1154 N N . ASP A 1 149 ? -8.390 10.647 1.793 1.00 67.31 149 ASP A N 1
ATOM 1155 C CA . ASP A 1 149 ? -9.653 11.188 2.308 1.00 67.31 149 ASP A CA 1
ATOM 1156 C C . ASP A 1 149 ? -10.758 11.127 1.249 1.00 67.31 149 ASP A C 1
ATOM 1158 O O . ASP A 1 149 ? -11.921 10.837 1.546 1.00 67.31 149 ASP A O 1
ATOM 1162 N N . MET A 1 150 ? -10.386 11.321 -0.019 1.00 71.31 150 MET A N 1
ATOM 1163 C CA . MET A 1 150 ? -11.319 11.240 -1.135 1.00 71.31 150 MET A CA 1
ATOM 1164 C C . MET A 1 150 ? -11.886 9.830 -1.312 1.00 71.31 150 MET A C 1
ATOM 1166 O O . MET A 1 150 ? -13.084 9.709 -1.566 1.00 71.31 150 MET A O 1
ATOM 1170 N N . VAL A 1 151 ? -11.092 8.766 -1.160 1.00 72.12 151 VAL A N 1
ATOM 1171 C CA . VAL A 1 151 ? -11.574 7.391 -1.391 1.00 72.12 151 VAL A CA 1
ATOM 1172 C C . VAL A 1 151 ? -12.709 7.031 -0.432 1.00 72.12 151 VAL A C 1
ATOM 1174 O O . VAL A 1 151 ? -13.787 6.636 -0.884 1.00 72.12 151 VAL A O 1
ATOM 1177 N N . ASP A 1 152 ? -12.510 7.198 0.877 1.00 70.38 152 ASP A N 1
ATOM 1178 C CA . ASP A 1 152 ? -13.528 6.809 1.859 1.00 70.38 152 ASP A CA 1
ATOM 1179 C C . ASP A 1 152 ? -14.758 7.721 1.799 1.00 70.38 152 ASP A C 1
ATOM 1181 O O . ASP A 1 152 ? -15.890 7.235 1.803 1.00 70.38 152 ASP A O 1
ATOM 1185 N N . PHE A 1 153 ? -14.569 9.034 1.623 1.00 73.25 153 PHE A N 1
ATOM 1186 C CA . PHE A 1 153 ? -15.691 9.959 1.470 1.00 73.25 153 PHE A CA 1
ATOM 1187 C C . PHE A 1 153 ? -16.568 9.602 0.260 1.00 73.25 153 PHE A C 1
ATOM 1189 O O . PHE A 1 153 ? -17.800 9.609 0.366 1.00 73.25 153 PHE A O 1
ATOM 1196 N N . HIS A 1 154 ? -15.963 9.250 -0.882 1.00 76.50 154 HIS A N 1
ATOM 1197 C CA . HIS A 1 154 ? -16.701 8.885 -2.096 1.00 76.50 154 HIS A CA 1
ATOM 1198 C C . HIS A 1 154 ? -17.460 7.571 -1.928 1.00 76.50 154 HIS A C 1
ATOM 1200 O O . HIS A 1 154 ? -18.651 7.517 -2.246 1.00 76.50 154 HIS A O 1
ATOM 1206 N N . ILE A 1 155 ? -16.812 6.529 -1.398 1.00 81.44 155 ILE A N 1
ATOM 1207 C CA . ILE A 1 155 ? -17.467 5.235 -1.174 1.00 81.44 155 ILE A CA 1
ATOM 1208 C C . ILE A 1 155 ? -18.582 5.378 -0.137 1.00 81.44 155 ILE A C 1
ATOM 1210 O O . ILE A 1 155 ? -19.716 4.989 -0.417 1.00 81.44 155 ILE A O 1
ATOM 1214 N N . SER A 1 156 ? -18.311 6.024 1.000 1.00 78.62 156 SER A N 1
ATOM 1215 C CA . SER A 1 156 ? -19.284 6.266 2.072 1.00 78.62 156 SER A CA 1
ATOM 1216 C C . SER A 1 156 ? -20.464 7.144 1.636 1.00 78.62 156 SER A C 1
ATOM 1218 O O . SER A 1 156 ? -21.578 6.995 2.150 1.00 78.62 156 SER A O 1
ATOM 1220 N N . SER A 1 157 ? -20.262 8.065 0.693 1.00 81.81 157 SER A N 1
ATOM 1221 C CA . SER A 1 157 ? -21.348 8.854 0.096 1.00 81.81 157 SER A CA 1
ATOM 1222 C C . SER A 1 157 ? -22.185 8.018 -0.869 1.00 81.81 157 SER A C 1
ATOM 1224 O O . SER A 1 157 ? -23.414 8.044 -0.793 1.00 81.81 157 SER A O 1
ATOM 1226 N N . LEU A 1 158 ? -21.535 7.230 -1.730 1.00 85.06 158 LEU A N 1
ATOM 1227 C CA . LEU A 1 158 ? -22.199 6.373 -2.710 1.00 85.06 158 LEU A CA 1
ATOM 1228 C C . LEU A 1 158 ? -23.066 5.304 -2.039 1.00 85.06 158 LEU A C 1
ATOM 1230 O O . LEU A 1 158 ? -24.249 5.191 -2.352 1.00 85.06 158 LEU A O 1
ATOM 1234 N N . VAL A 1 159 ? -22.514 4.536 -1.096 1.00 84.62 159 VAL A N 1
ATOM 1235 C CA . VAL A 1 159 ? -23.260 3.447 -0.441 1.00 84.62 159 VAL A CA 1
ATOM 1236 C C . VAL A 1 159 ? -24.438 3.968 0.374 1.00 84.62 159 VAL A C 1
ATOM 1238 O O . VAL A 1 159 ? -25.469 3.307 0.438 1.00 84.62 159 VAL A O 1
ATOM 1241 N N . ARG A 1 160 ? -24.334 5.179 0.931 1.00 83.94 160 ARG A N 1
ATOM 1242 C CA . ARG A 1 160 ? -25.452 5.860 1.594 1.00 83.94 160 ARG A CA 1
ATOM 1243 C C . ARG A 1 160 ? -26.515 6.326 0.610 1.00 83.94 160 ARG A C 1
ATOM 1245 O O . ARG A 1 160 ? -27.694 6.096 0.857 1.00 83.94 160 ARG A O 1
ATOM 1252 N N . ALA A 1 161 ? -26.122 6.915 -0.519 1.00 86.56 161 ALA A N 1
ATOM 1253 C CA . ALA A 1 161 ? -27.063 7.290 -1.575 1.00 86.56 161 ALA A CA 1
ATOM 1254 C C . ALA A 1 161 ? -27.820 6.069 -2.134 1.00 86.56 161 ALA A C 1
ATOM 1256 O O . ALA A 1 161 ? -28.995 6.169 -2.471 1.00 86.56 161 ALA A O 1
ATOM 1257 N N . LEU A 1 162 ? -27.164 4.905 -2.170 1.00 87.81 162 LEU A N 1
ATOM 1258 C CA . LEU A 1 162 ? -27.748 3.622 -2.574 1.00 87.81 162 LEU A CA 1
ATOM 1259 C C . LEU A 1 162 ? -28.463 2.875 -1.433 1.00 87.81 162 LEU A C 1
ATOM 1261 O O . LEU A 1 162 ? -28.832 1.714 -1.610 1.00 87.81 162 LEU A O 1
ATOM 1265 N N . ASN A 1 163 ? -28.624 3.490 -0.254 1.00 85.06 163 ASN A N 1
ATOM 1266 C CA . ASN A 1 163 ? -29.217 2.876 0.940 1.00 85.06 163 ASN A CA 1
ATOM 1267 C C . ASN A 1 163 ? -28.620 1.489 1.289 1.00 85.06 163 ASN A C 1
ATOM 1269 O O . ASN A 1 163 ? -29.305 0.571 1.735 1.00 85.06 163 ASN A O 1
ATOM 1273 N N . SER A 1 164 ? -27.322 1.333 1.037 1.00 85.56 164 SER A N 1
ATOM 1274 C CA . SER A 1 164 ? -26.555 0.083 1.088 1.00 85.56 164 SER A CA 1
ATOM 1275 C C . SER A 1 164 ? -25.353 0.193 2.031 1.00 85.56 164 SER A C 1
ATOM 1277 O O . SER A 1 164 ? -24.358 -0.504 1.869 1.00 85.56 164 SER A O 1
ATOM 1279 N N . GLU A 1 165 ? -25.416 1.078 3.028 1.00 78.88 165 GLU A N 1
ATOM 1280 C CA . GLU A 1 165 ? -24.293 1.340 3.941 1.00 78.88 165 GLU A CA 1
ATOM 1281 C C . GLU A 1 165 ? -23.830 0.114 4.732 1.00 78.88 165 GLU A C 1
ATOM 1283 O O . GLU A 1 165 ? -22.682 0.051 5.150 1.00 78.88 165 GLU A O 1
ATOM 1288 N N . HIS A 1 166 ? -24.721 -0.848 4.965 1.00 78.00 166 HIS A N 1
ATOM 1289 C CA . HIS A 1 166 ? -24.399 -2.100 5.649 1.00 78.00 166 HIS A CA 1
ATOM 1290 C C . HIS A 1 166 ? -23.502 -3.024 4.811 1.00 78.00 166 HIS A C 1
ATOM 1292 O O . HIS A 1 166 ? -22.948 -3.965 5.369 1.00 78.00 166 HIS A O 1
ATOM 1298 N N . ASN A 1 167 ? -23.331 -2.741 3.512 1.00 80.19 167 ASN A N 1
ATOM 1299 C CA . ASN A 1 167 ? -22.469 -3.484 2.585 1.00 80.19 167 ASN A CA 1
ATOM 1300 C C . ASN A 1 167 ? -21.042 -2.920 2.496 1.00 80.19 167 ASN A C 1
ATOM 1302 O O . ASN A 1 167 ? -20.228 -3.436 1.729 1.00 80.19 167 ASN A O 1
ATOM 1306 N N . TYR A 1 168 ? -20.737 -1.859 3.249 1.00 83.44 168 TYR A N 1
ATOM 1307 C CA . TYR A 1 168 ? -19.393 -1.314 3.372 1.00 83.44 168 TYR A CA 1
ATOM 1308 C C . TYR A 1 168 ? -18.927 -1.364 4.827 1.00 83.44 168 TYR A C 1
ATOM 1310 O O . TYR A 1 168 ? -19.451 -0.653 5.685 1.00 83.44 168 TYR A O 1
ATOM 1318 N N . LEU A 1 169 ? -17.923 -2.201 5.090 1.00 84.62 169 LEU A N 1
ATOM 1319 C CA . LEU A 1 169 ? -17.259 -2.307 6.383 1.00 84.62 169 LEU A CA 1
ATOM 1320 C C . LEU A 1 169 ? -15.838 -1.771 6.258 1.00 84.62 169 LEU A C 1
ATOM 1322 O O . LEU A 1 169 ? -15.045 -2.258 5.448 1.00 84.62 169 LEU A O 1
ATOM 1326 N N . ARG A 1 170 ? -15.514 -0.791 7.101 1.00 84.06 170 ARG A N 1
ATOM 1327 C CA . ARG A 1 170 ? -14.181 -0.214 7.205 1.00 84.06 170 ARG A CA 1
ATOM 1328 C C . ARG A 1 170 ? -13.611 -0.475 8.592 1.00 84.06 170 ARG A C 1
ATOM 1330 O O . ARG A 1 170 ? -14.163 -0.015 9.583 1.00 84.06 170 ARG A O 1
ATOM 1337 N N . ILE A 1 171 ? -12.496 -1.198 8.642 1.00 86.00 171 ILE A N 1
ATOM 1338 C CA . ILE A 1 171 ? -11.753 -1.479 9.874 1.00 86.00 171 ILE A CA 1
ATOM 1339 C C . ILE A 1 171 ? -10.419 -0.749 9.775 1.00 86.00 171 ILE A C 1
ATOM 1341 O O . ILE A 1 171 ? -9.625 -1.020 8.877 1.00 86.00 171 ILE A O 1
ATOM 1345 N N . GLN A 1 172 ? -10.209 0.208 10.670 1.00 80.44 172 GLN A N 1
ATOM 1346 C CA . GLN A 1 172 ? -9.095 1.149 10.645 1.00 80.44 172 GLN A CA 1
ATOM 1347 C C . GLN A 1 172 ? -8.735 1.512 12.088 1.00 80.44 172 GLN A C 1
ATOM 1349 O O . GLN A 1 172 ? -9.631 1.680 12.914 1.00 80.44 172 GLN A O 1
ATOM 1354 N N . ASP A 1 173 ? -7.440 1.662 12.370 1.00 81.94 173 ASP A N 1
ATOM 1355 C CA . ASP A 1 173 ? -6.964 2.332 13.580 1.00 81.94 173 ASP A CA 1
ATOM 1356 C C . ASP A 1 173 ? -6.329 3.679 13.203 1.00 81.94 173 ASP A C 1
ATOM 1358 O O . ASP A 1 173 ? -5.442 3.746 12.350 1.00 81.94 173 ASP A O 1
ATOM 1362 N N . ASP A 1 174 ? -6.825 4.752 13.806 1.00 76.62 174 ASP A N 1
ATOM 1363 C CA . ASP A 1 174 ? -6.379 6.139 13.645 1.00 76.62 174 ASP A CA 1
ATOM 1364 C C . ASP A 1 174 ? -5.675 6.671 14.905 1.00 76.62 174 ASP A C 1
ATOM 1366 O O . ASP A 1 174 ? -5.363 7.854 14.998 1.00 76.62 174 ASP A O 1
ATOM 1370 N N . THR A 1 175 ? -5.390 5.792 15.871 1.00 80.06 175 THR A N 1
ATOM 1371 C CA . THR A 1 175 ? -4.823 6.139 17.183 1.00 80.06 175 THR A CA 1
ATOM 1372 C C . THR A 1 175 ? -3.349 5.765 17.331 1.00 80.06 175 THR A C 1
ATOM 1374 O O . THR A 1 175 ? -2.763 5.942 18.401 1.00 80.06 175 THR A O 1
ATOM 1377 N N . LEU A 1 176 ? -2.734 5.238 16.268 1.00 84.38 176 LEU A N 1
ATOM 1378 C CA . LEU A 1 176 ? -1.320 4.874 16.250 1.00 84.38 176 LEU A CA 1
ATOM 1379 C C . LEU A 1 176 ? -0.437 6.111 16.452 1.00 84.38 176 LEU A C 1
ATOM 1381 O O . LEU A 1 176 ? -0.593 7.117 15.766 1.00 84.38 176 LEU A O 1
ATOM 1385 N N . ILE A 1 177 ? 0.530 6.008 17.365 1.00 80.00 177 ILE A N 1
ATOM 1386 C CA . ILE A 1 177 ? 1.485 7.076 17.680 1.00 80.00 177 ILE A CA 1
ATOM 1387 C C . ILE A 1 177 ? 2.912 6.534 17.780 1.00 80.00 177 ILE A C 1
ATOM 1389 O O . ILE A 1 177 ? 3.131 5.365 18.112 1.00 80.00 177 ILE A O 1
ATOM 1393 N N . GLY A 1 178 ? 3.889 7.415 17.556 1.00 84.25 178 GLY A N 1
ATOM 1394 C CA . GLY A 1 178 ? 5.309 7.116 17.729 1.00 84.25 178 GLY A CA 1
ATOM 1395 C C . GLY A 1 178 ? 5.790 5.994 16.809 1.00 84.25 178 GLY A C 1
ATOM 1396 O O . GLY A 1 178 ? 5.532 5.993 15.613 1.00 84.25 178 GLY A O 1
ATOM 1397 N N . ASP A 1 179 ? 6.491 5.019 17.376 1.00 84.25 179 ASP A N 1
ATOM 1398 C CA . ASP A 1 179 ? 7.059 3.888 16.634 1.00 84.25 179 ASP A CA 1
ATOM 1399 C C . ASP A 1 179 ? 5.999 3.056 15.888 1.00 84.25 179 ASP A C 1
ATOM 1401 O O . ASP A 1 179 ? 6.255 2.559 14.791 1.00 84.25 179 ASP A O 1
ATOM 1405 N N . MET A 1 180 ? 4.784 2.956 16.438 1.00 84.25 180 MET A N 1
ATOM 1406 C CA . MET A 1 180 ? 3.692 2.184 15.832 1.00 84.25 180 MET A CA 1
ATOM 1407 C C . MET A 1 180 ? 3.052 2.891 14.633 1.00 84.25 180 MET A C 1
ATOM 1409 O O . MET A 1 180 ? 2.390 2.232 13.837 1.00 84.25 180 MET A O 1
ATOM 1413 N N . SER A 1 181 ? 3.231 4.210 14.486 1.00 81.62 181 SER A N 1
ATOM 1414 C CA . SER A 1 181 ? 2.802 4.933 13.282 1.00 81.62 181 SER A CA 1
ATOM 1415 C C . SER A 1 181 ? 3.870 4.947 12.180 1.00 81.62 181 SER A C 1
ATOM 1417 O O . SER A 1 181 ? 3.594 5.426 11.086 1.00 81.62 181 SER A O 1
ATOM 1419 N N . SER A 1 182 ? 5.073 4.412 12.431 1.00 82.44 182 SER A N 1
ATOM 1420 C CA . SER A 1 182 ? 6.156 4.337 11.442 1.00 82.44 182 SER A CA 1
ATOM 1421 C C . SER A 1 182 ? 6.015 3.134 10.505 1.00 82.44 182 SER A C 1
ATOM 1423 O O . SER A 1 182 ? 5.791 2.002 10.931 1.00 82.44 182 SER A O 1
ATOM 1425 N N . VAL A 1 183 ? 6.256 3.384 9.217 1.00 79.88 183 VAL A N 1
ATOM 1426 C CA . VAL A 1 183 ? 6.178 2.398 8.120 1.00 79.88 183 VAL A CA 1
ATOM 1427 C C . VAL A 1 183 ? 7.384 1.493 7.981 1.00 79.88 183 VAL A C 1
ATOM 1429 O O . VAL A 1 183 ? 7.324 0.427 7.373 1.00 79.88 183 VAL A O 1
ATOM 1432 N N . ASP A 1 184 ? 8.515 1.957 8.494 1.00 84.56 184 ASP A N 1
ATOM 1433 C CA . ASP A 1 184 ? 9.826 1.371 8.270 1.00 84.56 184 ASP A CA 1
ATOM 1434 C C . ASP A 1 184 ? 10.431 0.779 9.550 1.00 84.56 184 ASP A C 1
ATOM 1436 O O . ASP A 1 184 ? 11.553 0.261 9.532 1.00 84.56 184 ASP A O 1
ATOM 1440 N N . MET A 1 185 ? 9.691 0.806 10.665 1.00 88.00 185 MET A N 1
ATOM 1441 C CA . MET A 1 185 ? 10.144 0.284 11.949 1.00 88.00 185 MET A CA 1
AT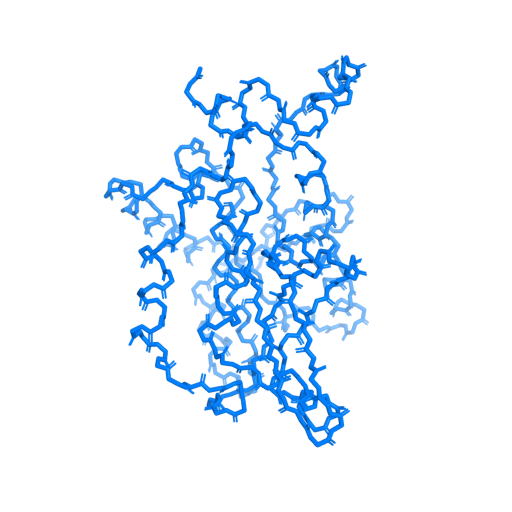OM 1442 C C . MET A 1 185 ? 9.763 -1.188 12.157 1.00 88.00 185 MET A C 1
ATOM 1444 O O . MET A 1 185 ? 8.805 -1.528 12.847 1.00 88.00 185 MET A O 1
ATOM 1448 N N . ALA A 1 186 ? 10.587 -2.085 11.620 1.00 91.62 186 ALA A N 1
ATOM 1449 C CA . ALA A 1 186 ? 10.415 -3.535 11.740 1.00 91.62 186 ALA A CA 1
ATOM 1450 C C . ALA A 1 186 ? 11.127 -4.151 12.969 1.00 91.62 186 ALA A C 1
ATOM 1452 O O . ALA A 1 186 ? 11.724 -5.223 12.870 1.00 91.62 186 ALA A O 1
ATOM 1453 N N . THR A 1 187 ? 11.122 -3.477 14.126 1.00 94.06 187 THR A N 1
ATOM 1454 C CA . THR A 1 187 ? 11.652 -4.080 15.365 1.00 94.06 187 THR A CA 1
ATOM 1455 C C . THR A 1 187 ? 10.675 -5.125 15.899 1.00 94.06 187 THR A C 1
ATOM 1457 O O . THR A 1 187 ? 9.463 -4.964 15.777 1.00 94.06 187 THR A O 1
ATOM 1460 N N . GLU A 1 188 ? 11.179 -6.186 16.532 1.00 95.12 188 GLU A N 1
ATOM 1461 C CA . GLU A 1 188 ? 10.328 -7.245 17.096 1.00 95.12 188 GLU A CA 1
ATOM 1462 C C . GLU A 1 188 ? 9.289 -6.686 18.080 1.00 95.12 188 GLU A C 1
ATOM 1464 O O . GLU A 1 188 ? 8.118 -7.056 18.034 1.00 95.12 188 GLU A O 1
ATOM 1469 N N . LYS A 1 189 ? 9.697 -5.722 18.917 1.00 95.38 189 LYS A N 1
ATOM 1470 C CA . LYS A 1 189 ? 8.785 -5.018 19.821 1.00 95.38 189 LYS A CA 1
ATOM 1471 C C . LYS A 1 189 ? 7.660 -4.316 19.052 1.00 95.38 189 LYS A C 1
ATOM 1473 O O . LYS A 1 189 ? 6.502 -4.512 19.403 1.00 95.38 189 LYS A O 1
ATOM 1478 N N . ASN A 1 190 ? 7.988 -3.526 18.024 1.00 92.69 190 ASN A N 1
ATOM 1479 C CA . ASN A 1 190 ? 6.982 -2.779 17.265 1.00 92.69 190 ASN A CA 1
ATOM 1480 C C . ASN A 1 190 ? 6.011 -3.719 16.537 1.00 92.69 190 ASN A C 1
ATOM 1482 O O . ASN A 1 190 ? 4.803 -3.519 16.592 1.00 92.69 190 ASN A O 1
ATOM 1486 N N . LEU A 1 191 ? 6.523 -4.796 15.931 1.00 94.25 191 LEU A N 1
ATOM 1487 C CA . LEU A 1 191 ? 5.696 -5.811 15.274 1.00 94.25 191 LEU A CA 1
ATOM 1488 C C . LEU A 1 191 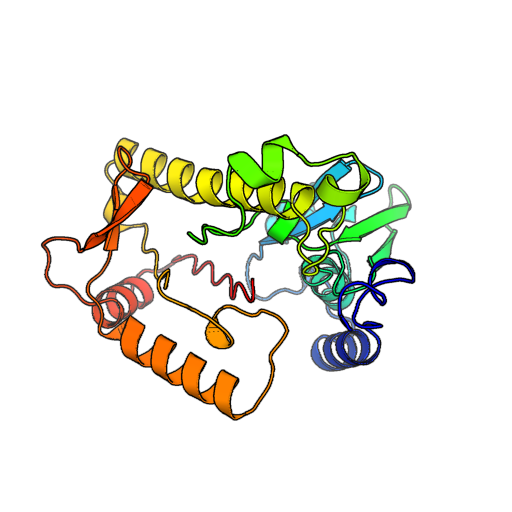? 4.741 -6.499 16.262 1.00 94.25 191 LEU A C 1
ATOM 1490 O O . LEU A 1 191 ? 3.555 -6.636 15.972 1.00 94.25 191 LEU A O 1
ATOM 1494 N N . ASN A 1 192 ? 5.225 -6.874 17.449 1.00 95.38 192 ASN A N 1
ATOM 1495 C CA . ASN A 1 192 ? 4.387 -7.469 18.494 1.00 95.38 192 ASN A CA 1
ATOM 1496 C C . ASN A 1 192 ? 3.333 -6.489 19.030 1.00 95.38 192 ASN A C 1
ATOM 1498 O O . ASN A 1 192 ? 2.218 -6.899 19.350 1.00 95.38 192 ASN A O 1
ATOM 1502 N N . ASP A 1 193 ? 3.659 -5.201 19.136 1.00 93.81 193 ASP A N 1
ATOM 1503 C CA . ASP A 1 193 ? 2.700 -4.181 19.562 1.00 93.81 193 ASP A CA 1
ATOM 1504 C C . ASP A 1 193 ? 1.625 -3.936 18.485 1.00 93.81 193 ASP A C 1
ATOM 1506 O O . ASP A 1 193 ? 0.442 -3.880 18.820 1.00 93.81 193 ASP A O 1
ATOM 1510 N N . LEU A 1 194 ? 1.986 -3.928 17.196 1.00 92.44 194 LEU A N 1
ATOM 1511 C CA . LEU A 1 194 ? 1.029 -3.858 16.081 1.00 92.44 194 LEU A CA 1
ATOM 1512 C C . LEU A 1 194 ? 0.077 -5.065 16.037 1.00 92.44 194 LEU A C 1
ATOM 1514 O O . LEU A 1 194 ? -1.112 -4.892 15.766 1.00 92.44 194 LEU A O 1
ATOM 1518 N N . VAL A 1 195 ? 0.554 -6.275 16.361 1.00 93.25 195 VAL A N 1
ATOM 1519 C CA . VAL A 1 195 ? -0.315 -7.461 16.502 1.00 93.25 195 VAL A CA 1
ATOM 1520 C C . VAL A 1 195 ? -1.365 -7.235 17.592 1.00 93.25 195 VAL A C 1
ATOM 1522 O O . VAL A 1 195 ? -2.553 -7.434 17.341 1.00 93.25 195 VAL A O 1
ATOM 1525 N N . LYS A 1 196 ? -0.963 -6.736 18.769 1.00 94.38 196 LYS A N 1
ATOM 1526 C CA . LYS A 1 196 ? -1.901 -6.424 19.864 1.00 94.38 196 LYS A CA 1
ATOM 1527 C C . LYS A 1 196 ? -2.912 -5.352 19.468 1.00 94.38 196 LYS A C 1
ATOM 1529 O O . LYS A 1 196 ? -4.073 -5.437 19.866 1.00 94.38 196 LYS A O 1
ATOM 1534 N N . VAL A 1 197 ? -2.496 -4.344 18.695 1.00 92.12 197 VAL A N 1
ATOM 1535 C CA . VAL A 1 197 ? -3.421 -3.335 18.160 1.00 92.12 197 VAL A CA 1
ATOM 1536 C C . VAL A 1 197 ? -4.451 -3.995 17.246 1.00 92.12 197 VAL A C 1
ATOM 1538 O O . VAL A 1 197 ? -5.641 -3.757 17.430 1.00 92.12 197 VAL A O 1
ATOM 1541 N N . GLY A 1 198 ? -4.030 -4.872 16.331 1.00 91.75 198 GLY A N 1
ATOM 1542 C CA . GLY A 1 198 ? -4.944 -5.627 15.467 1.00 91.75 198 GLY A CA 1
ATOM 1543 C C . GLY A 1 198 ? -5.945 -6.480 16.254 1.00 91.75 198 GLY A C 1
ATOM 1544 O O . GLY A 1 198 ? -7.148 -6.420 16.002 1.00 91.75 198 GLY A O 1
ATOM 1545 N N . GLU A 1 199 ? -5.479 -7.216 17.265 1.00 94.62 199 GLU A N 1
ATOM 1546 C CA . GLU A 1 199 ? -6.336 -8.016 18.153 1.00 94.62 199 GLU A CA 1
ATOM 1547 C C . GLU A 1 199 ? -7.312 -7.159 18.973 1.00 94.62 199 GLU A C 1
ATOM 1549 O O . GLU A 1 199 ? -8.452 -7.558 19.221 1.00 94.62 199 GLU A O 1
ATOM 1554 N N . SER A 1 200 ? -6.880 -5.972 19.402 1.00 93.25 200 SER A N 1
ATOM 1555 C CA . SER A 1 200 ? -7.727 -4.997 20.092 1.00 93.25 200 SER A CA 1
ATOM 1556 C C . SER A 1 200 ? -8.773 -4.396 19.152 1.00 93.25 200 SER A C 1
ATOM 1558 O O . SER A 1 200 ? -9.934 -4.240 19.528 1.00 93.25 200 SER A O 1
ATOM 1560 N N . LEU A 1 201 ? -8.393 -4.120 17.902 1.00 92.56 201 LEU A N 1
ATOM 1561 C CA . LEU A 1 201 ? -9.261 -3.529 16.889 1.00 92.56 201 LEU A CA 1
ATOM 1562 C C . LEU A 1 201 ? -10.452 -4.433 16.555 1.00 92.56 201 LEU A C 1
ATOM 1564 O O . LEU A 1 201 ? -11.554 -3.926 16.368 1.00 92.56 201 LEU A O 1
ATOM 1568 N N . LEU A 1 202 ? -10.270 -5.757 16.575 1.00 93.56 202 LEU A N 1
ATOM 1569 C CA . LEU A 1 202 ? -11.364 -6.726 16.428 1.00 93.56 202 LEU A CA 1
ATOM 1570 C C . LEU A 1 202 ? -12.448 -6.575 17.510 1.00 93.56 202 LEU A C 1
ATOM 1572 O O . LEU A 1 202 ? -13.623 -6.803 17.234 1.00 93.56 202 LEU A O 1
ATOM 1576 N N . LYS A 1 203 ? -12.066 -6.147 18.719 1.00 94.50 203 LYS A N 1
ATOM 1577 C CA . LYS A 1 203 ? -12.967 -5.975 19.870 1.00 94.50 203 LYS A CA 1
ATOM 1578 C C . LYS A 1 203 ? -13.617 -4.590 19.924 1.00 94.50 203 LYS A C 1
ATOM 1580 O O . LYS A 1 203 ? -14.565 -4.401 20.684 1.00 94.50 203 LYS A O 1
ATOM 1585 N N . LYS A 1 204 ? -13.108 -3.611 19.166 1.00 92.06 204 LYS A N 1
ATOM 1586 C CA . LYS A 1 204 ? -13.709 -2.271 19.078 1.00 92.06 204 LYS A CA 1
ATOM 1587 C C . LYS A 1 204 ? -15.060 -2.348 18.341 1.00 92.06 204 LYS A C 1
ATOM 1589 O O . LYS A 1 204 ? -15.221 -3.202 17.462 1.00 92.06 204 LYS A O 1
ATOM 1594 N N . PRO A 1 205 ? -16.024 -1.468 18.675 1.00 92.94 205 PRO A N 1
ATOM 1595 C CA . PRO A 1 205 ? -17.26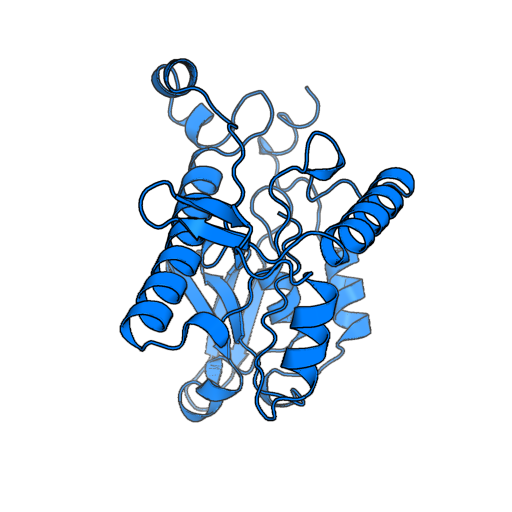4 -1.358 17.918 1.00 92.94 205 PRO A CA 1
ATOM 1596 C C . PRO A 1 205 ? -16.978 -0.943 16.472 1.00 92.94 205 PRO A C 1
ATOM 1598 O O . PRO A 1 205 ? -16.001 -0.237 16.205 1.00 92.94 205 PRO A O 1
ATOM 1601 N N . VAL A 1 206 ? -17.850 -1.349 15.552 1.00 90.81 206 VAL A N 1
ATOM 1602 C CA . VAL A 1 206 ? -17.825 -0.861 14.170 1.00 90.81 206 VAL A CA 1
ATOM 1603 C C . VAL A 1 206 ? -17.979 0.657 14.178 1.00 90.81 206 VAL A C 1
ATOM 1605 O O . VAL A 1 206 ? -18.885 1.191 14.821 1.00 90.81 206 VAL A O 1
ATOM 1608 N N . SER A 1 207 ? -17.125 1.347 13.427 1.00 88.38 207 SER A N 1
ATOM 1609 C CA . SER A 1 207 ? -17.163 2.803 13.276 1.00 88.38 207 SER A CA 1
ATOM 1610 C C . SER A 1 207 ? -17.465 3.201 11.837 1.00 88.38 207 SER A C 1
ATOM 1612 O O . SER A 1 207 ? -17.141 2.482 10.891 1.00 88.38 207 SER A O 1
ATOM 1614 N N . LYS A 1 208 ? -18.074 4.373 11.661 1.00 84.50 208 LYS A N 1
ATOM 1615 C CA . LYS A 1 208 ? -18.339 4.981 10.353 1.00 84.50 208 LYS A CA 1
ATOM 1616 C C . LYS A 1 208 ? -17.830 6.410 10.317 1.00 84.50 208 LYS A C 1
ATOM 1618 O O . LYS A 1 208 ? -17.900 7.117 11.319 1.00 84.50 208 LYS A O 1
ATOM 1623 N N . VAL A 1 209 ? -17.390 6.849 9.141 1.00 81.31 209 VAL A N 1
ATOM 1624 C CA . VAL A 1 209 ? -17.026 8.247 8.925 1.00 81.31 209 VAL A CA 1
ATOM 1625 C C . VAL A 1 209 ? -18.269 9.140 8.988 1.00 81.31 209 VAL A C 1
ATOM 1627 O O . VAL A 1 209 ? -19.270 8.941 8.286 1.00 81.31 209 VAL A O 1
ATOM 1630 N N . ASN A 1 210 ? -18.210 10.163 9.830 1.00 82.75 210 ASN A N 1
ATOM 1631 C CA . ASN A 1 210 ? -19.181 11.240 9.845 1.00 82.75 210 ASN A CA 1
ATOM 1632 C C . ASN A 1 210 ? -18.864 12.198 8.687 1.00 82.75 210 ASN A C 1
ATOM 1634 O O . ASN A 1 210 ? -17.891 12.938 8.745 1.00 82.75 210 ASN A O 1
ATOM 1638 N N . LEU A 1 211 ? -19.689 12.224 7.633 1.00 79.56 211 LEU A N 1
ATOM 1639 C CA . LEU A 1 211 ? -19.412 13.044 6.437 1.00 79.56 211 LEU A CA 1
ATOM 1640 C C . LEU A 1 211 ? -19.331 14.553 6.695 1.00 79.56 211 LEU A C 1
ATOM 1642 O O . LEU A 1 211 ? -18.863 15.283 5.828 1.00 79.56 211 LEU A O 1
ATOM 1646 N N . LYS A 1 212 ? -19.827 15.043 7.835 1.00 79.38 212 LYS A N 1
ATOM 1647 C CA . LYS A 1 212 ? -19.722 16.468 8.170 1.00 79.38 212 LYS A CA 1
ATOM 1648 C C . LYS A 1 212 ? -18.374 16.803 8.796 1.00 79.38 212 LYS A C 1
ATOM 1650 O O . LYS A 1 212 ? -17.882 17.904 8.585 1.00 79.38 212 LYS A O 1
ATOM 1655 N N . THR A 1 213 ? -17.819 15.890 9.589 1.00 79.94 213 THR A N 1
ATOM 1656 C CA . THR A 1 213 ? -16.607 16.135 10.385 1.00 79.94 213 THR A CA 1
ATOM 1657 C C . THR A 1 213 ? -15.381 15.398 9.851 1.00 79.94 213 THR A C 1
ATOM 1659 O O . THR A 1 213 ? -14.268 15.765 10.203 1.00 79.94 213 THR A O 1
ATOM 1662 N N . GLY A 1 214 ? -15.563 14.365 9.024 1.00 73.94 214 GLY A N 1
ATOM 1663 C CA . GLY A 1 214 ? -14.502 13.462 8.569 1.00 73.94 214 GLY A CA 1
ATOM 1664 C C . GLY A 1 214 ? -13.981 12.513 9.657 1.00 73.94 214 GLY A C 1
ATOM 1665 O O . GLY A 1 214 ? -13.026 11.782 9.418 1.00 73.94 214 GLY A O 1
ATOM 1666 N N . VAL A 1 215 ? -14.585 12.517 10.850 1.00 78.31 215 VAL A N 1
ATOM 1667 C CA . VAL A 1 215 ? -14.147 11.714 12.002 1.00 78.31 215 VAL A CA 1
ATOM 1668 C C . VAL A 1 215 ? -14.905 10.390 12.039 1.00 78.31 215 VAL A C 1
ATOM 1670 O O . VAL A 1 215 ? -16.099 10.343 11.732 1.00 78.31 215 VAL A O 1
ATOM 1673 N N . TYR A 1 216 ? -14.220 9.312 12.420 1.00 79.88 216 TYR A N 1
ATOM 1674 C CA . TYR A 1 216 ? -14.843 8.010 12.631 1.00 79.88 216 TYR A CA 1
ATOM 1675 C C . TYR A 1 216 ? -15.550 7.956 13.983 1.00 79.88 216 TYR A C 1
ATOM 1677 O O . TYR A 1 216 ? -14.954 8.190 15.032 1.00 79.88 216 TYR A O 1
ATOM 1685 N N . GLU A 1 217 ? -16.831 7.605 13.958 1.00 86.25 217 GLU A N 1
ATOM 1686 C CA . GLU A 1 217 ? -17.670 7.498 15.148 1.00 86.25 217 GLU A CA 1
ATOM 1687 C C . GLU A 1 217 ? -18.254 6.079 15.257 1.00 86.25 217 GLU A C 1
ATOM 1689 O O . GLU A 1 217 ? -18.679 5.518 14.238 1.00 86.25 217 GLU A O 1
ATOM 1694 N N . PRO A 1 218 ? -18.308 5.484 16.465 1.00 87.25 218 PRO A N 1
ATOM 1695 C CA . PRO A 1 218 ? -18.935 4.183 16.673 1.00 87.25 218 PRO A CA 1
ATOM 1696 C C . PRO A 1 218 ? -20.405 4.163 16.240 1.00 87.25 218 PRO A C 1
ATOM 1698 O O . PRO A 1 218 ? -21.187 5.065 16.557 1.00 87.25 218 PRO A O 1
ATOM 1701 N N . VAL A 1 219 ? -20.812 3.095 15.559 1.00 84.94 219 VAL A N 1
ATOM 1702 C CA . VAL A 1 219 ? -22.213 2.842 15.212 1.00 84.94 219 VAL A CA 1
ATOM 1703 C C . VAL A 1 219 ? -22.973 2.405 16.467 1.00 84.94 219 VAL A C 1
ATOM 1705 O O . VAL A 1 219 ? -22.467 1.670 17.311 1.00 84.94 219 VAL A O 1
ATOM 1708 N N . LYS A 1 220 ? -24.239 2.822 16.590 1.00 77.31 220 LYS A N 1
ATOM 1709 C CA . LYS A 1 220 ? -25.090 2.514 17.755 1.00 77.31 220 LYS A CA 1
ATOM 1710 C C . LYS A 1 220 ? -25.395 1.021 17.960 1.00 77.31 220 LYS A C 1
ATOM 1712 O O . LYS A 1 220 ? -25.970 0.681 18.986 1.00 77.31 220 LYS A O 1
ATOM 1717 N N . SER A 1 221 ? -25.076 0.143 17.006 1.00 74.19 221 SER A N 1
ATOM 1718 C CA . SER A 1 221 ? -25.476 -1.271 17.028 1.00 74.19 221 SER A CA 1
ATOM 1719 C C . SER A 1 221 ? -24.737 -2.124 18.066 1.00 74.19 221 SER A C 1
ATOM 1721 O O . SER A 1 221 ? -25.060 -3.300 18.177 1.00 74.19 221 SER A O 1
ATOM 1723 N N . TYR A 1 222 ? -23.776 -1.566 18.820 1.00 78.06 222 TYR A N 1
ATOM 1724 C CA . TYR A 1 222 ? -22.872 -2.276 19.749 1.00 78.06 222 TYR A CA 1
ATOM 1725 C C . TYR A 1 222 ? -22.085 -3.446 19.122 1.00 78.06 222 TYR A C 1
ATOM 1727 O O . TYR A 1 222 ? -21.317 -4.099 19.821 1.00 78.06 222 TYR A O 1
ATOM 1735 N N . GLU A 1 223 ? -22.244 -3.681 17.818 1.00 91.12 223 GLU A N 1
ATOM 1736 C CA . GLU A 1 223 ? -21.570 -4.725 17.057 1.00 91.12 223 GLU A CA 1
ATOM 1737 C C . GLU A 1 223 ? -20.073 -4.425 16.974 1.00 91.12 223 GLU A C 1
ATOM 1739 O O . GLU A 1 223 ? -19.655 -3.311 16.641 1.00 91.12 223 GLU A O 1
ATOM 1744 N N . THR A 1 224 ? -19.266 -5.432 17.280 1.00 94.12 224 THR A N 1
ATOM 1745 C CA . THR A 1 224 ? -17.807 -5.379 17.190 1.00 94.12 224 THR A CA 1
ATOM 1746 C C . THR A 1 224 ? -17.319 -5.640 15.767 1.00 94.12 224 THR A C 1
ATOM 1748 O O . THR A 1 224 ? -17.999 -6.266 14.950 1.00 94.12 224 THR A O 1
ATOM 1751 N N . ASN A 1 225 ? -16.095 -5.208 15.463 1.00 92.56 225 ASN A N 1
ATOM 1752 C CA . ASN A 1 225 ? -15.462 -5.502 14.175 1.00 92.56 225 ASN A CA 1
ATOM 1753 C C . ASN A 1 225 ? -15.348 -7.015 13.909 1.00 92.56 225 ASN A C 1
ATOM 1755 O O . ASN A 1 225 ? -15.505 -7.449 12.769 1.00 92.56 225 ASN A O 1
ATOM 1759 N N . GLU A 1 226 ? -15.111 -7.831 14.940 1.00 92.81 226 GLU A N 1
ATOM 1760 C CA . GLU A 1 226 ? -15.076 -9.293 14.821 1.00 92.81 226 GLU A CA 1
ATOM 1761 C C . GLU A 1 226 ? -16.432 -9.881 14.394 1.00 92.81 226 GLU A C 1
ATOM 1763 O O . GLU A 1 226 ? -16.491 -10.748 13.517 1.00 92.81 226 GLU A O 1
ATOM 1768 N N . GLU A 1 227 ? -17.526 -9.419 15.001 1.00 92.38 227 GLU A N 1
ATOM 1769 C CA . GLU A 1 227 ? -18.885 -9.865 14.674 1.00 92.38 227 GLU A CA 1
ATOM 1770 C C . GLU A 1 227 ? -19.266 -9.474 13.246 1.00 92.38 227 GLU A C 1
ATOM 1772 O O . GLU A 1 227 ? -19.697 -10.335 12.470 1.00 92.38 227 GLU A O 1
ATOM 1777 N N . ALA A 1 228 ? -18.991 -8.223 12.867 1.00 90.25 228 ALA A N 1
ATOM 1778 C CA . ALA A 1 228 ? -19.223 -7.737 11.514 1.00 90.25 228 ALA A CA 1
ATOM 1779 C C . ALA A 1 228 ? -18.428 -8.559 10.484 1.00 90.25 228 ALA A C 1
ATOM 1781 O O . ALA A 1 228 ? -18.993 -9.041 9.499 1.00 90.25 228 ALA A O 1
ATOM 1782 N N . LEU A 1 229 ? -17.138 -8.825 10.732 1.00 89.88 229 LEU A N 1
ATOM 1783 C CA . LEU A 1 229 ? -16.308 -9.663 9.854 1.00 89.88 229 LEU A CA 1
ATOM 1784 C C . LEU A 1 229 ? -16.887 -11.069 9.666 1.00 89.88 229 LEU A C 1
ATOM 1786 O O . LEU A 1 229 ? -16.956 -11.562 8.537 1.00 89.88 229 LEU A O 1
ATOM 1790 N N . LYS A 1 230 ? -17.351 -11.715 10.744 1.00 89.00 230 LYS A N 1
ATOM 1791 C CA . LYS A 1 230 ? -18.004 -13.035 10.668 1.00 89.00 230 LYS A CA 1
ATOM 1792 C C . LYS A 1 230 ? -19.276 -13.003 9.817 1.00 89.00 230 LYS A C 1
ATOM 1794 O O . LYS A 1 230 ? -19.586 -14.004 9.169 1.00 89.00 230 LYS A O 1
ATOM 1799 N N . GLY A 1 231 ? -20.000 -11.884 9.803 1.00 85.31 231 GLY A N 1
ATOM 1800 C CA . GLY A 1 231 ? -21.134 -11.654 8.906 1.00 85.31 231 GLY A CA 1
ATOM 1801 C C . GLY A 1 231 ? -20.710 -11.584 7.437 1.00 85.31 231 GLY A C 1
ATOM 1802 O O . GLY A 1 231 ? -21.252 -12.306 6.601 1.00 85.31 231 GLY A O 1
ATOM 1803 N N . TYR A 1 232 ? -19.683 -10.789 7.132 1.00 81.62 232 TYR A N 1
ATOM 1804 C CA . TYR A 1 232 ? -19.185 -10.564 5.767 1.00 81.62 232 TYR A CA 1
ATOM 1805 C C . TYR A 1 232 ? -18.614 -11.818 5.096 1.00 81.62 232 TYR A C 1
ATOM 1807 O O . TYR A 1 232 ? -18.765 -11.995 3.886 1.00 81.62 232 TYR A O 1
ATOM 1815 N N . ILE A 1 233 ? -17.994 -12.717 5.867 1.00 77.56 233 ILE A N 1
ATOM 1816 C CA . ILE A 1 233 ? -17.443 -13.986 5.353 1.00 77.56 233 ILE A CA 1
ATOM 1817 C C . ILE A 1 233 ? -18.549 -14.913 4.816 1.00 77.56 233 ILE A C 1
ATOM 1819 O O . ILE A 1 233 ? -18.291 -15.758 3.962 1.00 77.56 233 ILE A O 1
ATOM 1823 N N . LYS A 1 234 ? -19.793 -14.755 5.280 1.00 75.06 234 LYS A N 1
ATOM 1824 C CA . LYS A 1 234 ? -20.931 -15.581 4.846 1.00 75.06 234 LYS A CA 1
ATOM 1825 C C . LYS A 1 234 ? -21.583 -15.089 3.552 1.00 75.06 234 LYS A C 1
ATOM 1827 O O . LYS A 1 234 ? -22.440 -15.789 3.016 1.00 75.06 234 LYS A O 1
ATOM 1832 N N . ILE A 1 235 ? -21.208 -13.909 3.055 1.00 72.62 235 ILE A N 1
ATOM 1833 C CA . ILE A 1 235 ? -21.792 -13.322 1.848 1.00 72.62 235 ILE A CA 1
ATOM 1834 C C . ILE A 1 235 ? -20.983 -13.797 0.625 1.00 72.62 235 ILE A C 1
ATOM 1836 O O . ILE A 1 235 ? -19.787 -13.509 0.524 1.00 72.62 235 ILE A O 1
ATOM 1840 N N . PRO A 1 236 ? -21.593 -14.525 -0.330 1.00 56.22 236 PRO A N 1
ATOM 1841 C CA . PRO A 1 236 ? -20.926 -14.832 -1.587 1.00 56.22 236 PRO A CA 1
ATOM 1842 C C . PRO A 1 236 ? -20.667 -13.517 -2.339 1.00 56.22 236 PRO A C 1
ATOM 1844 O O . PRO A 1 236 ? -21.561 -12.682 -2.438 1.00 56.22 236 PRO A O 1
ATOM 1847 N N . TYR A 1 237 ? -19.453 -13.341 -2.874 1.00 59.94 237 TYR A N 1
ATOM 1848 C CA . TYR A 1 237 ? -18.982 -12.135 -3.585 1.00 59.94 237 TYR A CA 1
ATOM 1849 C C . TYR A 1 237 ? -18.575 -10.925 -2.724 1.00 59.94 237 TYR A C 1
ATOM 1851 O O . TYR A 1 237 ? -18.484 -9.811 -3.241 1.00 59.94 237 TYR A O 1
ATOM 1859 N N . THR A 1 238 ? -18.243 -11.126 -1.446 1.00 56.09 238 THR A N 1
ATOM 1860 C CA . THR A 1 238 ? -17.561 -10.089 -0.658 1.00 56.09 238 THR A CA 1
ATOM 1861 C C . THR A 1 238 ? -16.187 -9.770 -1.246 1.00 56.09 238 THR A C 1
ATOM 1863 O O . THR A 1 238 ? -15.303 -10.627 -1.303 1.00 56.09 238 THR A O 1
ATOM 1866 N N . TYR A 1 239 ? -15.979 -8.514 -1.641 1.00 54.16 239 TYR A N 1
ATOM 1867 C CA . TYR A 1 239 ? -14.658 -7.999 -1.986 1.00 54.16 239 TYR A CA 1
ATOM 1868 C C . TYR A 1 239 ? -13.982 -7.499 -0.715 1.00 54.16 239 TYR A C 1
ATOM 1870 O O . TYR A 1 239 ? -14.266 -6.404 -0.235 1.00 54.16 239 TYR A O 1
ATOM 1878 N N . ILE A 1 240 ? -13.082 -8.308 -0.162 1.00 53.69 240 ILE A N 1
ATOM 1879 C CA . ILE A 1 240 ? -12.221 -7.857 0.929 1.00 53.69 240 ILE A CA 1
ATOM 1880 C C . ILE A 1 240 ? -11.089 -7.051 0.302 1.00 53.69 240 ILE A C 1
ATOM 1882 O O . ILE A 1 240 ? -10.111 -7.602 -0.205 1.00 53.69 240 ILE A O 1
ATOM 1886 N N . TYR A 1 241 ? -11.230 -5.730 0.329 1.00 48.56 241 TYR A N 1
ATOM 1887 C CA . TYR A 1 241 ? -10.118 -4.839 0.046 1.00 48.56 241 TYR A CA 1
ATOM 1888 C C . TYR A 1 241 ? -9.233 -4.753 1.292 1.00 48.56 241 TYR A C 1
ATOM 1890 O O . TYR A 1 241 ? -9.427 -3.910 2.165 1.00 48.56 241 TYR A O 1
ATOM 1898 N N . CYS A 1 242 ? -8.284 -5.681 1.401 1.00 42.31 242 CYS A N 1
ATOM 1899 C CA . CYS A 1 242 ? -7.257 -5.623 2.429 1.00 42.31 242 CYS A CA 1
ATOM 1900 C C . CYS A 1 242 ? -6.114 -4.750 1.914 1.00 42.31 242 CYS A C 1
ATOM 1902 O O . CYS A 1 242 ? -5.173 -5.237 1.289 1.00 42.31 242 CYS A O 1
ATOM 1904 N N . GLN A 1 243 ? -6.207 -3.444 2.150 1.00 48.41 243 GLN A N 1
ATOM 1905 C CA . GLN A 1 243 ? -5.022 -2.604 2.080 1.00 48.41 243 GLN A CA 1
ATOM 1906 C C . GLN A 1 243 ? -4.325 -2.711 3.432 1.00 48.41 243 GLN A C 1
ATOM 1908 O O . GLN A 1 243 ? -4.700 -2.036 4.389 1.00 48.41 243 GLN A O 1
ATOM 1913 N N . ILE A 1 244 ? -3.320 -3.586 3.522 1.00 34.09 244 ILE A N 1
ATOM 1914 C CA . ILE A 1 244 ? -2.327 -3.481 4.591 1.00 34.09 244 ILE A CA 1
ATOM 1915 C C . ILE A 1 244 ? -1.508 -2.244 4.249 1.00 34.09 244 ILE A C 1
ATOM 1917 O O . ILE A 1 244 ? -0.482 -2.309 3.577 1.00 34.09 244 ILE A O 1
ATOM 1921 N N . ILE A 1 245 ? -2.036 -1.092 4.635 1.00 39.97 245 ILE A N 1
ATOM 1922 C CA . ILE A 1 245 ? -1.300 0.151 4.566 1.00 39.97 245 ILE A CA 1
ATOM 1923 C C . ILE A 1 245 ? -0.341 0.138 5.733 1.00 39.97 245 ILE A C 1
ATOM 1925 O O . ILE A 1 245 ? -0.669 0.497 6.862 1.00 39.97 245 ILE A O 1
ATOM 1929 N N . ILE A 1 246 ? 0.865 -0.304 5.419 1.00 30.78 246 ILE A N 1
ATOM 1930 C CA . ILE A 1 246 ? 2.053 0.096 6.146 1.00 30.78 246 ILE A CA 1
ATOM 1931 C C . ILE A 1 246 ? 2.404 1.512 5.631 1.00 30.78 246 ILE A C 1
ATOM 1933 O O . ILE A 1 246 ? 3.402 1.676 4.940 1.00 30.78 246 ILE A O 1
ATOM 1937 N N . ASN A 1 247 ? 1.519 2.499 5.873 1.00 36.69 247 ASN A N 1
ATOM 1938 C CA . ASN A 1 247 ? 1.834 3.946 5.796 1.00 36.69 247 ASN A CA 1
ATOM 1939 C C . ASN A 1 247 ? 2.026 4.541 7.187 1.00 36.69 247 ASN A C 1
ATOM 1941 O O . ASN A 1 247 ? 1.797 3.792 8.160 1.00 36.69 247 ASN A O 1
#

Sequence (247 aa):
MVKFTRTLFGPQYNGKYLHRLIREKLGETKLHQTLTNVVIPAFDIKRLQPTIFSSFQLKKRPDLNASLSDICISTSAAPTYLPAHSFETKTHHGVSKFDLIDGGVAANNPKQEMKYSALEAAQWGILSWVTTANGGTPLIDAFSQASADMVDFHISSLVRALNSEHNYLRIQDDTLIGDMSSVDMATEKNLNDLVKVGESLLKKPVSKVNLKTGVYEPVKSYETNEEALKGYIKIPYTYIYCQIIIN

Foldseek 3Di:
DVLVVLLVVHAPDACPVVLVVLCVVQPQDWLLNDPDWDWQWWAFPVVRGIDILTNVCCVVCVQSRDRPSQSVSQQAQARSHYAWGWDWDQDPVGIDIGGTHHRLLQANAAADDCPDDPVRVVPDDPVCCCANPVGDGNVSVVSSNVNRLVVQLVVCVVCVVVVNNLLDFDQDDRPDDDLLLALPNPDPVSVVVVVVVVVVSQADAGWGQDSVPRDTDHDPPNHGNVNSVVVQVPDPPRDPPDPPPSD